Protein AF-A0A1A6A106-F1 (afdb_monomer_lite)

Foldseek 3Di:
DVVVVVVDDDALLVCVVVVNNVVSLQVLCVPPVVRDDDPVSVVVSVVSVVLSVLADPDPPPCVPQPVDVLSVVLLVVLLVLLLVLQVVLVVLVLPPPDDPVSVVLVVLLVVLLVVLLVVCVPVDQVVLQVVLVVLLVVLVVQLVVLVVVVDPDDPDPDPDDDVDPSSVRSVVSVSSSSSSCSSRSVVCSVPVSCVSHDSHCNSVSVVVSVVSNVVSSD

Secondary structure (DSSP, 8-state):
-HHHHTTSPPPHHHHHHTT-HHHHHHHHHHHHSTTS--HHHHHHHHHHHHHHHHS-SSTT--TTSSSSHHHHHHHHHHHHHHHHTTTTHHHHTTS-TT-GGGHHHHHHHHHHHHHHHHHHHHH-HHHHHHHHHHHHHHHHHHHHHHHHHH-SS---------SSHHHHHHHHHHHHHHHHHHHHHHHHHHHHHHHHS-TTTHHHHHHHHHHHHHHTT-

InterPro domains:
  IPR005828 Major facilitator, sugar transporter-like [PF00083] (2-214)
  IPR036259 MFS transporter superfamily [G3DSA:1.20.1250.20] (1-217)
  IPR036259 MFS transporter superfamily [SSF103473] (2-216)
  IPR050360 Major Facilitator Superfamily Sugar Transporters [PTHR48022] (2-214)

pLDDT: mean 72.54, std 12.1, range [35.47, 87.38]

Radius of gyration: 22.98 Å; chains: 1; bounding box: 49×38×63 Å

Sequence (218 aa):
MACTVLFLPESPRWLYAHGKPEQAKAILSKYHGNGFCTPLVAKELDQIIESLNIAPKRMFDYSNLADTRGKAYRLMLALLMGAAGQIKSSLSHFAHVGDIRSLIPTLIGLLFALLGTYCTDRLGRRPMLTFGTFLCALFLALAMACSAISLNGATTISVVIYNNAAAKGTIAFLILFYATYAWAYIPLVAVYPPEVLSMEQRSTGMGLMVLTLNLACE

Organism: NCBI:txid1296121

Structure (mmCIF, N/CA/C/O backbone):
data_AF-A0A1A6A106-F1
#
_entry.id   AF-A0A1A6A106-F1
#
loop_
_atom_site.group_PDB
_atom_site.id
_atom_site.type_symbol
_atom_site.label_atom_id
_atom_site.label_alt_id
_atom_site.label_comp_id
_atom_site.label_asym_id
_atom_site.label_entity_id
_atom_site.label_seq_id
_atom_site.pdbx_PDB_ins_code
_atom_site.Cartn_x
_atom_site.Cartn_y
_atom_site.Cartn_z
_atom_site.occupancy
_atom_site.B_iso_or_equiv
_atom_site.auth_seq_id
_atom_site.auth_comp_id
_atom_site.auth_asym_id
_atom_site.auth_atom_id
_atom_site.pdbx_PDB_model_num
ATOM 1 N N . MET A 1 1 ? -23.399 -5.392 -7.918 1.00 53.16 1 MET A N 1
ATOM 2 C CA . MET A 1 1 ? -22.811 -4.805 -6.693 1.00 53.16 1 MET A CA 1
ATOM 3 C C . MET A 1 1 ? -23.873 -4.224 -5.755 1.00 53.16 1 MET A C 1
ATOM 5 O O . MET A 1 1 ? -23.860 -4.594 -4.595 1.00 53.16 1 MET A O 1
ATOM 9 N N . ALA A 1 2 ? -24.816 -3.378 -6.202 1.00 60.16 2 ALA A N 1
ATOM 10 C CA . ALA A 1 2 ? -25.800 -2.754 -5.295 1.00 60.16 2 ALA A CA 1
ATOM 11 C C . ALA A 1 2 ? -26.815 -3.738 -4.667 1.00 60.16 2 ALA A C 1
ATOM 13 O O . ALA A 1 2 ? -27.099 -3.651 -3.479 1.00 60.16 2 ALA A O 1
ATOM 14 N N . CYS A 1 3 ? -27.315 -4.723 -5.423 1.00 68.75 3 CYS A N 1
ATOM 15 C CA . CYS A 1 3 ? -28.323 -5.660 -4.901 1.00 68.75 3 CYS A CA 1
ATOM 16 C C . CYS A 1 3 ? -27.756 -6.655 -3.877 1.00 68.75 3 CYS A C 1
ATOM 18 O O . CYS A 1 3 ? -28.478 -7.094 -2.993 1.00 68.75 3 CYS A O 1
ATOM 20 N N . THR A 1 4 ? -26.463 -6.983 -3.954 1.00 73.56 4 THR A N 1
ATOM 21 C CA . THR A 1 4 ? -25.787 -7.862 -2.985 1.00 73.56 4 THR A CA 1
ATOM 22 C C . THR A 1 4 ? -25.583 -7.192 -1.628 1.00 73.56 4 THR A C 1
ATOM 24 O O . THR A 1 4 ? -25.577 -7.887 -0.621 1.00 73.56 4 THR A O 1
ATOM 27 N N . VAL A 1 5 ? -25.485 -5.857 -1.574 1.00 75.62 5 VAL A N 1
ATOM 28 C CA . VAL A 1 5 ? -25.333 -5.106 -0.311 1.00 75.62 5 VAL A CA 1
ATOM 29 C C . VAL A 1 5 ? -26.554 -5.283 0.594 1.00 75.62 5 VAL A C 1
ATOM 31 O O . VAL A 1 5 ? -26.395 -5.391 1.801 1.00 75.62 5 VAL A O 1
ATOM 34 N N . LEU A 1 6 ? -27.753 -5.415 0.019 1.00 73.44 6 LEU A N 1
ATOM 35 C CA . LEU A 1 6 ? -28.995 -5.617 0.777 1.00 73.44 6 LEU A CA 1
ATOM 36 C C . LEU A 1 6 ? -29.058 -6.975 1.497 1.00 73.44 6 LEU A C 1
ATOM 38 O O . LEU A 1 6 ? -29.841 -7.135 2.429 1.00 73.44 6 LEU A O 1
ATOM 42 N N . PHE A 1 7 ? -28.246 -7.949 1.074 1.00 78.56 7 PHE A N 1
ATOM 43 C CA . PHE A 1 7 ? -28.184 -9.282 1.679 1.00 78.56 7 PHE A CA 1
ATOM 44 C C . PHE A 1 7 ? -27.030 -9.443 2.674 1.00 78.56 7 PHE A C 1
ATOM 46 O O . PHE A 1 7 ? -26.972 -10.460 3.369 1.00 78.56 7 PHE A O 1
ATOM 53 N N . LEU A 1 8 ? -26.106 -8.479 2.751 1.00 78.00 8 LEU A N 1
ATOM 54 C CA . LEU A 1 8 ? -25.014 -8.550 3.714 1.00 78.00 8 LEU A CA 1
ATOM 55 C C . LEU A 1 8 ? -25.504 -8.070 5.087 1.00 78.00 8 LEU A C 1
ATOM 57 O O . LEU A 1 8 ? -26.070 -6.982 5.187 1.00 78.00 8 LEU A O 1
ATOM 61 N N . PRO A 1 9 ? -25.284 -8.850 6.161 1.00 79.94 9 PRO A N 1
ATOM 62 C CA . PRO A 1 9 ? -25.530 -8.361 7.509 1.00 79.94 9 PRO A CA 1
ATOM 63 C C . PRO A 1 9 ? -24.614 -7.169 7.803 1.00 79.94 9 PRO A C 1
ATOM 65 O O . PRO A 1 9 ? -23.455 -7.139 7.381 1.00 79.94 9 PRO A O 1
ATOM 68 N N . GLU A 1 10 ? -25.123 -6.218 8.578 1.00 82.00 10 GLU A N 1
ATOM 69 C CA . GLU A 1 10 ? -24.325 -5.093 9.061 1.00 82.00 10 GLU A CA 1
ATOM 70 C C . GLU A 1 10 ? -23.115 -5.569 9.874 1.00 82.00 10 GLU A C 1
ATOM 72 O O . GLU A 1 10 ? -23.164 -6.592 10.569 1.00 82.00 10 GLU A O 1
ATOM 77 N N . SER A 1 11 ? -22.011 -4.817 9.812 1.00 82.75 11 SER A N 1
ATOM 78 C CA . SER A 1 11 ? -20.796 -5.219 10.526 1.00 82.75 11 SER A CA 1
ATOM 79 C C . SER A 1 11 ? -21.015 -5.177 12.054 1.00 82.75 11 SER A C 1
ATOM 81 O O . SER A 1 11 ? -21.530 -4.179 12.573 1.00 82.75 11 SER A O 1
ATOM 83 N N . PRO A 1 12 ? -20.572 -6.197 12.819 1.00 81.50 12 PRO A N 1
ATOM 84 C CA . PRO A 1 12 ? -20.699 -6.214 14.283 1.00 81.50 12 PRO A CA 1
ATOM 85 C C . PRO A 1 12 ? -20.076 -4.988 14.965 1.00 81.50 12 PRO A C 1
ATOM 87 O O . PRO A 1 12 ? -20.602 -4.481 15.953 1.00 81.50 12 PRO A O 1
ATOM 90 N N . ARG A 1 13 ? -18.980 -4.470 14.394 1.00 81.38 13 ARG A N 1
ATOM 91 C CA . ARG A 1 13 ? -18.313 -3.239 14.844 1.00 81.38 13 ARG A CA 1
ATOM 92 C C . ARG A 1 13 ? -19.214 -2.011 14.730 1.00 81.38 13 ARG A C 1
ATOM 94 O O . ARG A 1 13 ? -19.276 -1.219 15.665 1.00 81.38 13 ARG A O 1
ATOM 101 N N . TRP A 1 14 ? -19.919 -1.863 13.609 1.00 83.38 14 TRP A N 1
ATOM 102 C CA . TRP A 1 14 ? -20.842 -0.749 13.393 1.00 83.38 14 TRP A CA 1
ATOM 103 C C . TRP A 1 14 ? -22.038 -0.819 14.346 1.00 83.38 14 TRP A C 1
ATOM 105 O O . TRP A 1 14 ? -22.386 0.190 14.958 1.00 83.38 14 TRP A O 1
ATOM 115 N N . LEU A 1 15 ? -22.614 -2.011 14.536 1.00 83.94 15 LEU A N 1
ATOM 116 C CA . LEU A 1 15 ? -23.743 -2.221 15.448 1.00 83.94 15 LEU A CA 1
ATOM 117 C C . LEU A 1 15 ? -23.391 -1.868 16.892 1.00 83.94 15 LEU A C 1
ATOM 119 O O . LEU A 1 15 ? -24.175 -1.202 17.568 1.00 83.94 15 LEU A O 1
ATOM 123 N N . TYR A 1 16 ? -22.199 -2.256 17.350 1.00 82.75 16 TYR A N 1
ATOM 124 C CA . TYR A 1 16 ? -21.730 -1.888 18.681 1.00 82.75 16 TYR A CA 1
ATOM 125 C C . TYR A 1 16 ? -21.506 -0.372 18.806 1.00 82.75 16 TYR A C 1
ATOM 127 O O . TYR A 1 16 ? -21.943 0.233 19.783 1.00 82.75 16 TYR A O 1
ATOM 135 N N . ALA A 1 17 ? -20.912 0.268 17.790 1.00 78.25 17 ALA A N 1
ATOM 136 C CA . ALA A 1 17 ? -20.717 1.721 17.763 1.00 78.25 17 ALA A CA 1
ATOM 137 C C . ALA A 1 17 ? -22.039 2.518 17.786 1.00 78.25 17 ALA A C 1
ATOM 139 O O . ALA A 1 17 ? -22.073 3.628 18.308 1.00 78.25 17 ALA A O 1
ATOM 140 N N . HIS A 1 18 ? -23.131 1.943 17.270 1.00 83.12 18 HIS A N 1
ATOM 141 C CA . HIS A 1 18 ? -24.477 2.535 17.274 1.00 83.12 18 HIS A CA 1
ATOM 142 C C . HIS A 1 18 ? -25.330 2.102 18.479 1.00 83.12 18 HIS A C 1
ATOM 144 O O . HIS A 1 18 ? -26.549 2.268 18.466 1.00 83.12 18 HIS A O 1
ATOM 150 N N . GLY A 1 19 ? -24.713 1.531 19.520 1.00 83.56 19 GLY A N 1
ATOM 151 C CA . GLY A 1 19 ? -25.397 1.188 20.768 1.00 83.56 19 GLY A CA 1
ATOM 152 C C . GLY A 1 19 ? -26.289 -0.054 20.695 1.00 83.56 19 GLY A C 1
ATOM 153 O O . GLY A 1 19 ? -27.190 -0.194 21.517 1.00 83.56 19 GLY A O 1
ATOM 154 N N . LYS A 1 20 ? -26.055 -0.971 19.744 1.00 87.38 20 LYS A N 1
ATOM 155 C CA . LYS A 1 20 ? -26.794 -2.242 19.597 1.00 87.38 20 LYS A CA 1
ATOM 156 C C . LYS A 1 20 ? -25.910 -3.466 19.916 1.00 87.38 20 LYS A C 1
ATOM 158 O O . LYS A 1 20 ? -25.642 -4.279 19.024 1.00 87.38 20 LYS A O 1
ATOM 163 N N . PRO A 1 21 ? -25.447 -3.640 21.170 1.00 84.50 21 PRO A N 1
ATOM 164 C CA . PRO A 1 21 ? -24.500 -4.699 21.535 1.00 84.50 21 PRO A CA 1
ATOM 165 C C . PRO A 1 21 ? -25.087 -6.114 21.410 1.00 84.50 21 PRO A C 1
ATOM 167 O O . PRO A 1 21 ? -24.378 -7.044 21.030 1.00 84.50 21 PRO A O 1
ATOM 170 N N . GLU A 1 22 ? -26.387 -6.288 21.664 1.00 85.06 22 GLU A N 1
ATOM 171 C CA . GLU A 1 22 ? -27.053 -7.594 21.560 1.00 85.06 22 GLU A CA 1
ATOM 172 C C . GLU A 1 22 ? -27.108 -8.104 20.115 1.00 85.06 22 GLU A C 1
ATOM 174 O O . GLU A 1 22 ? -26.823 -9.273 19.856 1.00 85.06 22 GLU A O 1
ATOM 179 N N . GLN A 1 23 ? -27.387 -7.213 19.155 1.00 84.50 23 GLN A N 1
ATOM 180 C CA . GLN A 1 23 ? -27.389 -7.551 17.727 1.00 84.50 23 GLN A CA 1
ATOM 181 C C . GLN A 1 23 ? -25.978 -7.875 17.228 1.00 84.50 23 GLN A C 1
ATOM 183 O O . GLN A 1 23 ? -25.798 -8.826 16.467 1.00 84.50 23 GLN A O 1
ATOM 188 N N . ALA A 1 24 ? -24.968 -7.134 17.700 1.00 82.94 24 ALA A N 1
ATOM 189 C CA . ALA A 1 24 ? -23.571 -7.425 17.397 1.00 82.94 24 ALA A CA 1
ATOM 190 C C . ALA A 1 24 ? -23.174 -8.826 17.893 1.00 82.94 24 ALA A C 1
ATOM 192 O O . ALA A 1 24 ? -22.601 -9.602 17.129 1.00 82.94 24 ALA A O 1
ATOM 193 N N . LYS A 1 25 ? -23.552 -9.186 19.130 1.00 83.94 25 LYS A N 1
ATOM 194 C CA . LYS A 1 25 ? -23.290 -10.512 19.709 1.00 83.94 25 LYS A CA 1
ATOM 195 C C . LYS A 1 25 ? -24.015 -11.631 18.957 1.00 83.94 25 LYS A C 1
ATOM 197 O O . LYS A 1 25 ? -23.415 -12.676 18.730 1.00 83.94 25 LYS A O 1
ATOM 202 N N . ALA A 1 26 ? -25.263 -11.411 18.540 1.00 84.62 26 ALA A N 1
ATOM 203 C CA . ALA A 1 26 ? -26.048 -12.386 17.778 1.00 84.62 26 ALA A CA 1
ATOM 204 C C . ALA A 1 26 ? -25.461 -12.667 16.382 1.00 84.62 26 ALA A C 1
ATOM 206 O O . ALA A 1 26 ? -25.465 -13.804 15.913 1.00 84.62 26 ALA A O 1
ATOM 207 N N . ILE A 1 27 ? -24.925 -11.644 15.712 1.00 85.00 27 ILE A N 1
ATOM 208 C CA . ILE A 1 27 ? -24.240 -11.817 14.424 1.00 85.00 27 ILE A CA 1
ATOM 209 C C . ILE A 1 27 ? -22.897 -12.522 14.630 1.00 85.00 27 ILE A C 1
ATOM 211 O O . ILE A 1 27 ? -22.578 -13.453 13.892 1.00 85.00 27 ILE A O 1
ATOM 215 N N . LEU A 1 28 ? -22.133 -12.140 15.658 1.00 83.38 28 LEU A N 1
ATOM 216 C CA . LEU A 1 28 ? -20.851 -12.774 15.968 1.00 83.38 28 LEU A CA 1
ATOM 217 C C . LEU A 1 28 ? -21.029 -14.260 16.322 1.00 83.38 28 LEU A C 1
ATOM 219 O O . LEU A 1 28 ? -20.323 -15.107 15.782 1.00 83.38 28 LEU A O 1
ATOM 223 N N . SER A 1 29 ? -22.027 -14.606 17.143 1.00 81.94 29 SER A N 1
ATOM 224 C CA . SER A 1 29 ? -22.328 -16.003 17.478 1.00 81.94 29 SER A CA 1
ATOM 225 C C . SER A 1 29 ? -22.809 -16.803 16.267 1.00 81.94 29 SER A C 1
ATOM 227 O O . SER A 1 29 ? -22.444 -17.969 16.132 1.00 81.94 29 SER A O 1
ATOM 229 N N . LYS A 1 30 ? -23.564 -16.192 15.345 1.00 83.19 30 LYS A N 1
ATOM 230 C CA . LYS A 1 30 ? -24.019 -16.846 14.111 1.00 83.19 30 LYS A CA 1
ATOM 231 C C . LYS A 1 30 ? -22.867 -17.193 13.162 1.00 83.19 30 LYS A C 1
ATOM 233 O O . LYS A 1 30 ? -22.872 -18.290 12.614 1.00 83.19 30 LYS A O 1
ATOM 238 N N . TYR A 1 31 ? -21.902 -16.290 12.970 1.00 82.19 31 TYR A N 1
ATOM 239 C CA . TYR A 1 31 ? -20.816 -16.478 11.994 1.00 82.19 31 TYR A CA 1
ATOM 240 C C . TYR A 1 31 ? -19.534 -17.099 12.573 1.00 82.19 31 TYR A C 1
ATOM 242 O O . TYR A 1 31 ? -18.864 -17.833 11.858 1.00 82.19 31 TYR A O 1
ATOM 250 N N . HIS A 1 32 ? -19.201 -16.842 13.843 1.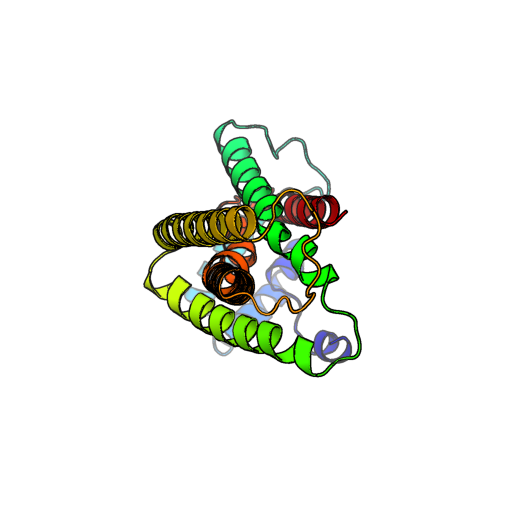00 76.94 32 HIS A N 1
ATOM 251 C CA . HIS A 1 32 ? -17.975 -17.342 14.495 1.00 76.94 32 HIS A CA 1
ATOM 252 C C . HIS A 1 32 ? -18.245 -18.397 15.583 1.00 76.94 32 HIS A C 1
ATOM 254 O O . HIS A 1 32 ? -17.341 -19.130 15.977 1.00 76.94 32 HIS A O 1
ATOM 260 N N . GLY A 1 33 ? -19.484 -18.503 16.077 1.00 71.00 33 GLY A N 1
ATOM 261 C CA . GLY A 1 33 ? -19.863 -19.412 17.167 1.00 71.00 33 GLY A CA 1
ATOM 262 C C . GLY A 1 33 ? -20.733 -20.604 16.760 1.00 71.00 33 GLY A C 1
ATOM 263 O O . GLY A 1 33 ? -21.200 -21.320 17.644 1.00 71.00 33 GLY A O 1
ATOM 264 N N . ASN A 1 34 ? -21.005 -20.811 15.462 1.00 73.69 34 ASN A N 1
ATOM 265 C CA . ASN A 1 34 ? -21.989 -21.792 14.966 1.00 73.69 34 ASN A CA 1
ATOM 266 C C . ASN A 1 34 ? -23.361 -21.697 15.675 1.00 73.69 34 ASN A C 1
ATOM 268 O O . ASN A 1 34 ? -24.040 -22.699 15.879 1.00 73.69 34 ASN A O 1
ATOM 272 N N . GLY A 1 35 ? -23.762 -20.489 16.084 1.00 67.06 35 GLY A N 1
ATOM 273 C CA . GLY A 1 35 ? -25.003 -20.226 16.817 1.00 67.06 35 GLY A CA 1
ATOM 274 C C . GLY A 1 35 ? -24.882 -20.249 18.346 1.00 67.06 35 GLY A C 1
ATOM 275 O O . GLY A 1 35 ? -25.832 -19.856 19.019 1.00 67.06 35 GLY A O 1
ATOM 276 N N . PHE A 1 36 ? -23.729 -20.620 18.912 1.00 71.56 36 PHE A N 1
ATOM 277 C CA . PHE A 1 36 ? -23.505 -20.654 20.360 1.00 71.56 36 PHE A CA 1
ATOM 278 C C . PHE A 1 36 ? -22.559 -19.547 20.835 1.00 71.56 36 PHE A C 1
ATOM 280 O O . PHE A 1 36 ? -21.643 -19.118 20.133 1.00 71.56 36 PHE A O 1
ATOM 287 N N . CYS A 1 37 ? -22.763 -19.089 22.072 1.00 69.50 37 CYS A N 1
ATOM 288 C CA . CYS A 1 37 ? -21.824 -18.197 22.750 1.00 69.50 37 CYS A CA 1
ATOM 289 C C . CYS A 1 37 ? -20.625 -19.010 23.250 1.00 69.50 37 CYS A C 1
ATOM 291 O O . CYS A 1 37 ? -20.597 -19.452 24.396 1.00 69.50 37 CYS A O 1
ATOM 293 N N . THR A 1 38 ? -19.649 -19.238 22.375 1.00 78.62 38 THR A N 1
ATOM 294 C CA . THR A 1 38 ? -18.372 -19.854 22.743 1.00 78.62 38 THR A CA 1
ATOM 295 C C . THR A 1 38 ? -17.451 -18.824 23.415 1.00 78.62 38 THR A C 1
ATOM 297 O O . THR A 1 38 ? -17.595 -17.619 23.187 1.00 78.62 38 THR A O 1
ATOM 300 N N . PRO A 1 39 ? -16.463 -19.257 24.220 1.00 79.00 39 PRO A N 1
ATOM 301 C CA . PRO A 1 39 ? -15.467 -18.349 24.800 1.00 79.00 39 PRO A CA 1
ATOM 302 C C . PRO A 1 39 ? -14.672 -17.566 23.738 1.00 79.00 39 PRO A C 1
ATOM 304 O O . PRO A 1 39 ? -14.176 -16.478 24.019 1.00 79.00 39 PRO A O 1
ATOM 307 N N . LEU A 1 40 ? -14.598 -18.078 22.503 1.00 81.19 40 LEU A N 1
ATOM 308 C CA . LEU A 1 40 ? -14.014 -17.377 21.358 1.00 81.19 40 LEU A CA 1
ATOM 309 C C . LEU A 1 40 ? -14.804 -16.108 20.998 1.00 81.19 40 LEU A C 1
ATOM 311 O O . LEU A 1 40 ? -14.217 -15.038 20.874 1.00 81.19 40 LEU A O 1
ATOM 315 N N . VAL A 1 41 ? -16.135 -16.213 20.912 1.00 80.88 41 VAL A N 1
ATOM 316 C CA . VAL A 1 41 ? -17.036 -15.093 20.588 1.00 80.88 41 VAL A CA 1
ATOM 317 C C . VAL A 1 41 ? -16.952 -13.994 21.649 1.00 80.88 41 VAL A C 1
ATOM 319 O O . VAL A 1 41 ? -16.963 -12.814 21.313 1.00 80.88 41 VAL A O 1
ATOM 322 N N . ALA A 1 42 ? -16.836 -14.362 22.929 1.00 81.81 42 ALA A N 1
ATOM 323 C CA . ALA A 1 42 ? -16.650 -13.389 24.008 1.00 81.81 42 ALA A CA 1
ATOM 324 C C . ALA A 1 42 ? -15.328 -12.621 23.852 1.00 81.81 42 ALA A C 1
ATOM 326 O O . ALA A 1 42 ? -15.317 -11.395 23.899 1.00 81.81 42 ALA A O 1
ATOM 327 N N . LYS A 1 43 ? -14.234 -13.334 23.562 1.00 85.44 43 LYS A N 1
ATOM 328 C CA . LYS A 1 43 ? -12.913 -12.730 23.361 1.00 85.44 43 LYS A CA 1
ATOM 329 C C . LYS A 1 43 ? -12.868 -11.791 22.151 1.00 85.44 43 LYS A C 1
ATOM 331 O O . LYS A 1 43 ? -12.255 -10.730 22.220 1.00 85.44 43 LYS A O 1
ATOM 336 N N . GLU A 1 44 ? -13.503 -12.165 21.043 1.00 83.94 44 GLU A N 1
ATOM 337 C CA . GLU A 1 44 ? -13.604 -11.301 19.859 1.00 83.94 44 GLU A CA 1
ATOM 338 C C . GLU A 1 44 ? -14.448 -10.050 20.131 1.00 83.94 44 GLU A C 1
ATOM 340 O O . GLU A 1 44 ? -14.105 -8.958 19.675 1.00 83.94 44 GLU A O 1
ATOM 345 N N . LEU A 1 45 ? -15.532 -10.191 20.900 1.00 84.56 45 LEU A N 1
ATOM 346 C CA . LEU A 1 45 ? -16.351 -9.059 21.320 1.00 84.56 45 LEU A CA 1
ATOM 347 C C . LEU A 1 45 ? -15.529 -8.080 22.170 1.00 84.56 45 LEU A C 1
ATOM 349 O O . LEU A 1 45 ? -15.539 -6.886 21.884 1.00 84.56 45 LEU A O 1
ATOM 353 N N . ASP A 1 46 ? -14.756 -8.578 23.135 1.00 85.94 46 ASP A N 1
ATOM 354 C CA . ASP A 1 46 ? -13.882 -7.748 23.972 1.00 85.94 46 ASP A CA 1
ATOM 355 C C . ASP A 1 46 ? -12.842 -6.990 23.131 1.00 85.94 46 ASP A C 1
ATOM 357 O O . ASP A 1 46 ? -12.658 -5.785 23.306 1.00 85.94 46 ASP A O 1
ATOM 361 N N . GLN A 1 47 ? -12.235 -7.648 22.136 1.00 84.62 47 GLN A N 1
ATOM 362 C CA . GLN A 1 47 ? -11.315 -6.996 21.193 1.00 84.62 47 GLN A CA 1
ATOM 363 C C . GLN A 1 47 ? -11.996 -5.900 20.362 1.00 84.62 47 GLN A C 1
ATOM 365 O O . GLN A 1 47 ? -11.391 -4.866 20.061 1.00 84.62 47 GLN A O 1
ATOM 370 N N . ILE A 1 48 ? -13.256 -6.105 19.965 1.00 83.25 48 ILE A N 1
ATOM 371 C CA . ILE A 1 48 ? -14.038 -5.091 19.251 1.00 83.25 48 ILE A CA 1
ATOM 372 C C . ILE A 1 48 ? -14.278 -3.879 20.155 1.00 83.25 48 ILE A C 1
ATOM 374 O O . ILE A 1 48 ? -14.055 -2.752 19.707 1.00 83.25 48 ILE A O 1
ATOM 378 N N . ILE A 1 49 ? -14.671 -4.105 21.409 1.00 83.25 49 ILE A N 1
ATOM 379 C CA . ILE A 1 49 ? -14.930 -3.055 22.401 1.00 83.25 49 ILE A CA 1
ATOM 380 C C . ILE A 1 49 ? -13.665 -2.240 22.660 1.00 83.25 49 ILE A C 1
ATOM 382 O O . ILE A 1 49 ? -13.692 -1.011 22.579 1.00 83.25 49 ILE A O 1
ATOM 386 N N . GLU A 1 50 ? -12.544 -2.917 22.897 1.00 83.94 50 GLU A N 1
ATOM 387 C CA . GLU A 1 50 ? -11.245 -2.276 23.081 1.00 83.94 50 GLU A CA 1
ATOM 388 C C . GLU A 1 50 ? -10.868 -1.434 21.852 1.00 83.94 50 GLU A C 1
ATOM 390 O O . GLU A 1 50 ? -10.512 -0.262 21.980 1.00 83.94 50 GLU A O 1
ATOM 395 N N . SER A 1 51 ? -11.053 -1.978 20.642 1.00 76.88 51 SER A N 1
ATOM 396 C CA . SER A 1 51 ? -10.755 -1.249 19.404 1.00 76.88 51 SER A CA 1
ATOM 397 C C . SER A 1 51 ? -11.636 -0.012 19.185 1.00 76.88 51 SER A C 1
ATOM 399 O O . SER A 1 51 ? -11.171 0.962 18.595 1.00 76.88 51 SER A O 1
ATOM 401 N N . LEU A 1 52 ? -12.881 -0.020 19.673 1.00 76.88 52 LEU A N 1
ATOM 402 C CA . LEU A 1 52 ? -13.809 1.111 19.580 1.00 76.88 52 LEU A CA 1
ATOM 403 C C . LEU A 1 52 ? -13.522 2.199 20.616 1.00 76.88 52 LEU A C 1
ATOM 405 O O . LEU A 1 52 ? -13.731 3.373 20.325 1.00 76.88 52 LEU A O 1
ATOM 409 N N . ASN A 1 53 ? -13.016 1.831 21.794 1.00 75.88 53 ASN A N 1
ATOM 410 C CA . ASN A 1 53 ? -12.589 2.798 22.807 1.00 75.88 53 ASN A CA 1
ATOM 411 C C . ASN A 1 53 ? -11.359 3.597 22.360 1.00 75.88 53 ASN A C 1
ATOM 413 O O . ASN A 1 53 ? -11.220 4.762 22.724 1.00 75.88 53 ASN A O 1
ATOM 417 N N . ILE A 1 54 ? -10.492 2.965 21.567 1.00 72.56 54 ILE A N 1
ATOM 418 C CA . ILE A 1 54 ? -9.291 3.579 20.995 1.00 72.56 54 ILE A CA 1
ATOM 419 C C . ILE A 1 54 ? -9.646 4.425 19.758 1.00 72.56 54 ILE A C 1
ATOM 421 O O . ILE A 1 54 ? -9.029 5.455 19.511 1.00 72.56 54 ILE A O 1
ATOM 425 N N . ALA A 1 55 ? -10.648 4.028 18.968 1.00 65.56 55 ALA A N 1
ATOM 426 C CA . ALA A 1 55 ? -11.002 4.727 17.733 1.00 65.56 55 ALA A CA 1
ATOM 427 C C . ALA A 1 55 ? -11.463 6.187 17.970 1.00 65.56 55 ALA A C 1
ATOM 429 O O . ALA A 1 55 ? -12.207 6.465 18.916 1.00 65.56 55 ALA A O 1
ATOM 430 N N . PRO A 1 56 ? -11.085 7.141 17.092 1.00 61.31 56 PRO A N 1
ATOM 431 C CA . PRO A 1 56 ? -11.509 8.529 17.219 1.00 61.31 56 PRO A CA 1
ATOM 432 C C . PRO A 1 56 ? -13.030 8.639 17.080 1.00 61.31 56 PRO A C 1
ATOM 434 O O . PRO A 1 56 ? -13.620 8.214 16.088 1.00 61.31 56 PRO A O 1
ATOM 437 N N . LYS A 1 57 ? -13.674 9.271 18.067 1.00 63.44 57 LYS A N 1
ATOM 438 C CA . LYS A 1 57 ? -15.134 9.484 18.087 1.00 63.44 57 LYS A CA 1
ATOM 439 C C . LYS A 1 57 ? -15.617 10.518 17.057 1.00 63.44 57 LYS A C 1
ATOM 441 O O . LYS A 1 57 ? -16.819 10.660 16.857 1.00 63.44 57 LYS A O 1
ATOM 446 N N . ARG A 1 58 ? -14.704 11.260 16.418 1.00 61.84 58 ARG A N 1
ATOM 447 C CA . ARG A 1 58 ? -15.005 12.285 15.407 1.00 61.84 58 ARG A CA 1
ATOM 448 C C . ARG A 1 58 ? -14.453 11.888 14.041 1.00 61.84 58 ARG A C 1
ATOM 450 O O . ARG A 1 58 ? -13.275 11.582 13.902 1.00 61.84 58 ARG A O 1
ATOM 457 N N . MET A 1 59 ? -15.311 11.985 13.026 1.00 55.34 59 MET A N 1
ATOM 458 C CA . MET A 1 59 ? -15.039 11.575 11.640 1.00 55.34 59 MET A CA 1
ATOM 459 C C . MET A 1 59 ? -13.973 12.432 10.921 1.00 55.34 59 MET A C 1
ATOM 461 O O . MET A 1 59 ? -13.470 12.024 9.883 1.00 55.34 59 MET A O 1
ATOM 465 N N . PHE A 1 60 ? -13.602 13.589 11.485 1.00 58.34 60 PHE A N 1
ATOM 466 C CA . PHE A 1 60 ? -12.660 14.554 10.896 1.00 58.34 60 PHE A CA 1
ATOM 467 C C . PHE A 1 60 ? -11.591 15.036 11.878 1.00 58.34 60 PHE A C 1
ATOM 469 O O . PHE A 1 60 ? -11.076 16.146 11.752 1.00 58.34 60 PHE A O 1
ATOM 476 N N . ASP A 1 61 ? -11.272 14.239 12.897 1.00 64.38 61 ASP A N 1
ATOM 477 C CA . ASP A 1 61 ? -10.239 14.645 13.841 1.00 64.38 61 ASP A CA 1
ATOM 478 C C . ASP A 1 61 ? -8.842 14.373 13.266 1.00 64.38 61 ASP A C 1
ATOM 480 O O . ASP A 1 61 ? -8.255 13.307 13.455 1.00 64.38 61 ASP A O 1
ATOM 484 N N . TYR A 1 62 ? -8.331 15.338 12.495 1.00 65.38 62 TYR A N 1
ATOM 485 C CA . TYR A 1 62 ? -6.997 15.266 11.894 1.00 65.38 62 TYR A CA 1
ATOM 486 C C . TYR A 1 62 ? -5.869 15.595 12.878 1.00 65.38 62 TYR A C 1
ATOM 488 O O . TYR A 1 62 ? -4.703 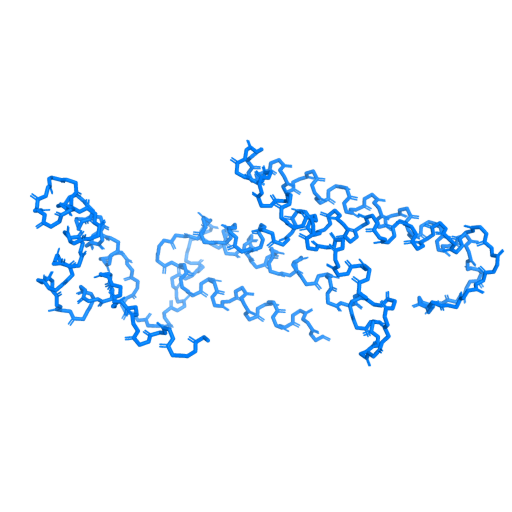15.332 12.582 1.00 65.38 62 TYR A O 1
ATOM 496 N N . SER A 1 63 ? -6.209 16.127 14.056 1.00 62.72 63 SER A N 1
ATOM 497 C CA . SER A 1 63 ? -5.248 16.543 15.084 1.00 62.72 63 SER A CA 1
ATOM 498 C C . SER A 1 63 ? -4.347 15.386 15.537 1.00 62.72 63 SER A C 1
ATOM 500 O O . SER A 1 63 ? -3.140 15.551 15.696 1.00 62.72 63 SER A O 1
ATOM 502 N N . ASN A 1 64 ? -4.905 14.176 15.597 1.00 63.62 64 ASN A N 1
ATOM 503 C CA . ASN A 1 64 ? -4.205 12.983 16.059 1.00 63.62 64 ASN A CA 1
ATOM 504 C C . ASN A 1 64 ? -3.410 12.260 14.959 1.00 63.62 64 ASN A C 1
ATOM 506 O O . ASN A 1 64 ? -2.807 11.223 15.244 1.00 63.62 64 ASN A O 1
ATOM 510 N N . LEU A 1 65 ? -3.396 12.743 13.703 1.00 65.56 65 LEU A N 1
ATOM 511 C CA . LEU A 1 65 ? -2.731 12.042 12.591 1.00 65.56 65 LEU A CA 1
ATOM 512 C C . LEU A 1 65 ? -1.202 12.163 12.601 1.00 65.56 65 LEU A C 1
ATOM 514 O O . LEU A 1 65 ? -0.505 11.206 12.255 1.00 65.56 65 LEU A O 1
ATOM 518 N N . ALA A 1 66 ? -0.678 13.311 13.018 1.00 66.69 66 ALA A N 1
ATOM 519 C CA . ALA A 1 66 ? 0.758 13.597 13.004 1.00 66.69 66 ALA A CA 1
ATOM 520 C C . ALA A 1 66 ? 1.342 13.872 14.400 1.00 66.69 66 ALA A C 1
ATOM 522 O O . ALA A 1 66 ? 2.502 14.256 14.509 1.00 66.69 66 ALA A O 1
ATOM 523 N N . ASP A 1 67 ? 0.560 13.632 15.453 1.00 70.81 67 ASP A N 1
ATOM 524 C CA . ASP A 1 67 ? 0.867 14.046 16.827 1.00 70.81 67 ASP A CA 1
ATOM 525 C C . ASP A 1 67 ? 2.184 13.456 17.372 1.00 70.81 67 ASP A C 1
ATOM 527 O O . ASP A 1 67 ? 2.961 14.105 18.065 1.00 70.81 67 ASP A O 1
ATOM 531 N N . THR A 1 68 ? 2.520 12.224 16.980 1.00 79.69 68 THR A N 1
ATOM 532 C CA . THR A 1 68 ? 3.801 11.594 17.331 1.00 79.69 68 THR A CA 1
ATOM 533 C C . THR A 1 68 ? 4.661 11.372 16.095 1.00 79.69 68 THR A C 1
ATOM 535 O O . THR A 1 68 ? 4.178 10.890 15.070 1.00 79.69 68 THR A O 1
ATOM 538 N N . ARG A 1 69 ? 5.980 11.570 16.223 1.00 76.62 69 ARG A N 1
ATOM 539 C CA . ARG A 1 69 ? 6.972 11.296 15.163 1.00 76.62 69 ARG A CA 1
ATOM 540 C C . ARG A 1 69 ? 6.839 9.887 14.558 1.00 76.62 69 ARG A C 1
ATOM 542 O O . ARG A 1 69 ? 6.971 9.716 13.351 1.00 76.62 69 ARG A O 1
ATOM 549 N N . GLY A 1 70 ? 6.510 8.886 15.379 1.00 79.50 70 GLY A N 1
ATOM 550 C CA . GLY A 1 70 ? 6.260 7.512 14.924 1.00 79.50 70 GLY A CA 1
ATOM 551 C C . GLY A 1 70 ? 4.962 7.337 14.124 1.00 79.50 70 GLY A C 1
ATOM 552 O O . GLY A 1 70 ? 4.939 6.564 13.169 1.00 79.50 70 GLY A O 1
ATOM 553 N N . LYS A 1 71 ? 3.899 8.071 14.476 1.00 76.50 71 LYS A N 1
ATOM 554 C CA . LYS A 1 71 ? 2.619 8.093 13.748 1.00 76.50 71 LYS A CA 1
ATOM 555 C C . LYS A 1 71 ? 2.775 8.819 12.402 1.00 76.50 71 LYS A C 1
ATOM 557 O O . LYS A 1 71 ? 2.398 8.278 11.366 1.00 76.50 71 LYS A O 1
ATOM 562 N N . ALA A 1 72 ? 3.458 9.965 12.400 1.00 78.31 72 ALA A N 1
ATOM 563 C CA . ALA A 1 72 ? 3.783 10.718 11.189 1.00 78.31 72 ALA A CA 1
ATOM 564 C C . ALA A 1 72 ? 4.649 9.912 10.201 1.00 78.31 72 ALA A C 1
ATOM 566 O O . ALA A 1 72 ? 4.376 9.919 9.006 1.00 78.31 72 ALA A O 1
ATOM 567 N N . TYR A 1 73 ? 5.645 9.155 10.682 1.00 82.69 73 TYR A N 1
ATOM 568 C CA . TYR A 1 73 ? 6.468 8.292 9.824 1.00 82.69 73 TYR A CA 1
ATOM 569 C C . TYR A 1 73 ? 5.654 7.178 9.146 1.00 82.69 73 TYR A C 1
ATOM 571 O O . TYR A 1 73 ? 5.824 6.902 7.960 1.00 82.69 73 TYR A O 1
ATOM 579 N N . ARG A 1 74 ? 4.724 6.560 9.883 1.00 81.44 74 ARG A N 1
ATOM 580 C CA . ARG A 1 74 ? 3.806 5.538 9.354 1.00 81.44 74 ARG A CA 1
ATOM 581 C C . ARG A 1 74 ? 2.847 6.115 8.314 1.00 81.44 74 ARG A C 1
ATOM 583 O O . ARG A 1 74 ? 2.637 5.495 7.275 1.00 81.44 74 ARG A O 1
ATOM 590 N N . LEU A 1 75 ? 2.317 7.311 8.573 1.00 81.06 75 LEU A N 1
ATOM 591 C CA . LEU A 1 75 ? 1.482 8.041 7.624 1.00 81.06 75 LEU A CA 1
ATOM 592 C C . LEU A 1 75 ? 2.272 8.406 6.359 1.00 81.06 75 LEU A C 1
ATOM 594 O O . LEU A 1 75 ? 1.802 8.148 5.258 1.00 81.06 75 LEU A O 1
ATOM 598 N N . MET A 1 76 ? 3.497 8.917 6.505 1.00 81.69 76 MET A N 1
ATOM 599 C CA . MET A 1 76 ? 4.388 9.227 5.383 1.00 81.69 76 MET A CA 1
ATOM 600 C C . MET A 1 76 ? 4.661 7.989 4.521 1.00 81.69 76 MET A C 1
ATOM 602 O O . MET A 1 76 ? 4.578 8.068 3.302 1.00 81.69 76 MET A O 1
ATOM 606 N N . LEU A 1 77 ? 4.932 6.832 5.134 1.00 80.94 77 LEU A N 1
ATOM 607 C CA . LEU A 1 77 ? 5.103 5.568 4.411 1.00 80.94 77 LEU A CA 1
ATOM 608 C C . LEU A 1 77 ? 3.848 5.175 3.619 1.00 80.94 77 LEU A C 1
ATOM 610 O O . LEU A 1 77 ? 3.967 4.745 2.475 1.00 80.94 77 LEU A O 1
ATOM 614 N N . ALA A 1 78 ? 2.654 5.333 4.195 1.00 80.12 78 ALA A N 1
ATOM 615 C CA . ALA A 1 78 ? 1.399 5.050 3.498 1.00 80.12 78 ALA A CA 1
ATOM 616 C C . ALA A 1 78 ? 1.158 6.013 2.319 1.00 80.12 78 ALA A C 1
ATOM 618 O O . ALA A 1 78 ? 0.741 5.578 1.247 1.00 80.12 78 ALA A O 1
ATOM 619 N N . LEU A 1 79 ? 1.479 7.300 2.488 1.00 81.31 79 LEU A N 1
ATOM 620 C CA . LEU A 1 79 ? 1.378 8.315 1.434 1.00 81.31 79 LEU A CA 1
ATOM 621 C C . LEU A 1 79 ? 2.378 8.065 0.299 1.00 81.31 79 LEU A C 1
ATOM 623 O O . LEU A 1 79 ? 1.998 8.114 -0.867 1.00 81.31 79 LEU A O 1
ATOM 627 N N . LEU A 1 80 ? 3.630 7.726 0.627 1.00 80.69 80 LEU A N 1
ATOM 628 C CA . LEU A 1 80 ? 4.653 7.352 -0.354 1.00 80.69 80 LEU A CA 1
ATOM 629 C C . LEU A 1 80 ? 4.245 6.110 -1.152 1.00 80.69 80 LEU A C 1
ATOM 631 O O . LEU A 1 80 ? 4.467 6.059 -2.359 1.00 80.69 80 LEU A O 1
ATOM 635 N N . MET A 1 81 ? 3.611 5.130 -0.502 1.00 78.31 81 MET A N 1
ATOM 636 C CA . MET A 1 81 ? 3.051 3.961 -1.185 1.00 78.31 81 MET A CA 1
ATOM 637 C C . MET A 1 81 ? 1.887 4.329 -2.108 1.00 78.31 81 MET A C 1
ATOM 639 O O . MET A 1 81 ? 1.800 3.777 -3.201 1.00 78.31 81 MET A O 1
ATOM 643 N N . GLY A 1 82 ? 1.033 5.278 -1.711 1.00 75.06 82 GLY A N 1
ATOM 644 C CA . GLY A 1 82 ? 0.001 5.844 -2.583 1.00 75.06 82 GLY A CA 1
ATOM 645 C C . GLY A 1 82 ? 0.607 6.515 -3.818 1.00 75.06 82 GLY A C 1
ATOM 646 O O . GLY A 1 82 ? 0.284 6.146 -4.940 1.00 75.06 82 GLY A O 1
ATOM 647 N N . ALA A 1 83 ? 1.565 7.423 -3.631 1.00 75.06 83 ALA A N 1
ATOM 648 C CA . ALA A 1 83 ? 2.234 8.113 -4.735 1.00 75.06 83 ALA A CA 1
ATOM 649 C C . ALA A 1 83 ? 2.965 7.142 -5.687 1.00 75.06 83 ALA A C 1
ATOM 651 O O . ALA A 1 83 ? 2.800 7.211 -6.904 1.00 75.06 83 ALA A O 1
ATOM 652 N N . ALA A 1 84 ? 3.719 6.174 -5.153 1.00 70.81 84 ALA A N 1
ATOM 653 C CA . ALA A 1 84 ? 4.398 5.158 -5.963 1.00 70.81 84 ALA A CA 1
ATOM 654 C C . ALA A 1 84 ? 3.415 4.188 -6.658 1.00 70.81 84 ALA A C 1
ATOM 656 O O . ALA A 1 84 ? 3.711 3.641 -7.726 1.00 70.81 84 ALA A O 1
ATOM 657 N N . GLY A 1 85 ? 2.223 4.009 -6.082 1.00 67.88 85 GLY A N 1
ATOM 658 C CA . GLY A 1 85 ? 1.101 3.254 -6.640 1.00 67.88 85 GLY A CA 1
ATOM 659 C C . GLY A 1 85 ? 0.490 3.855 -7.914 1.00 67.88 85 GLY A C 1
ATOM 660 O O . GLY A 1 85 ? -0.221 3.147 -8.624 1.00 67.88 85 GLY A O 1
ATOM 661 N N . GLN A 1 86 ? 0.798 5.116 -8.241 1.00 65.50 86 GLN A N 1
ATOM 662 C CA . GLN A 1 86 ? 0.260 5.801 -9.426 1.00 65.50 86 GLN A CA 1
ATOM 663 C C . GLN A 1 86 ? 1.254 5.980 -10.565 1.00 65.50 86 GLN A C 1
ATOM 665 O O . GLN A 1 86 ? 0.869 6.429 -11.636 1.00 65.50 86 GLN A O 1
ATOM 670 N N . ILE A 1 87 ? 2.494 5.501 -10.431 1.00 62.22 87 ILE A N 1
ATOM 671 C CA . ILE A 1 87 ? 3.449 5.484 -11.556 1.00 62.22 87 ILE A CA 1
ATOM 672 C C . ILE A 1 87 ? 2.864 4.720 -12.772 1.00 62.22 87 ILE A C 1
ATOM 674 O O . ILE A 1 87 ? 3.258 4.951 -13.912 1.00 62.22 87 ILE A O 1
ATOM 678 N N . LYS A 1 88 ? 1.865 3.847 -12.556 1.00 55.12 88 LYS A N 1
ATOM 679 C CA . LYS A 1 88 ? 1.143 3.113 -13.606 1.00 55.12 88 LYS A CA 1
ATOM 680 C C . LYS A 1 88 ? 0.168 3.956 -14.445 1.00 55.12 88 LYS A C 1
ATOM 682 O O . LYS A 1 88 ? -0.134 3.549 -15.572 1.00 55.12 88 LYS A O 1
ATOM 687 N N . SER A 1 89 ? -0.385 5.051 -13.916 1.00 49.84 89 SER A N 1
ATOM 688 C CA . SER A 1 89 ? -1.477 5.788 -14.582 1.00 49.84 89 SER A CA 1
ATOM 689 C C . SER A 1 89 ? -0.997 6.469 -15.866 1.00 49.84 89 SER A C 1
ATOM 691 O O . SER A 1 89 ? -1.658 6.377 -16.899 1.00 49.84 89 SER A O 1
ATOM 693 N N . SER A 1 90 ? 0.222 7.010 -15.869 1.00 51.53 90 SER A N 1
ATOM 694 C CA . SER A 1 90 ? 0.801 7.656 -17.052 1.00 51.53 90 SER A CA 1
ATOM 695 C C . SER A 1 90 ? 1.033 6.689 -18.220 1.00 51.53 90 SER A C 1
ATOM 697 O O . SER A 1 90 ? 0.864 7.073 -19.373 1.00 51.53 90 SER A O 1
ATOM 699 N N . LEU A 1 91 ? 1.353 5.415 -17.955 1.00 47.38 91 LEU A N 1
ATOM 700 C CA . LEU A 1 91 ? 1.592 4.421 -19.010 1.00 47.38 91 LEU A CA 1
ATOM 701 C C . LEU A 1 91 ? 0.288 3.855 -19.604 1.00 47.38 91 LEU A C 1
ATOM 703 O O . LEU A 1 91 ? 0.270 3.393 -20.743 1.00 47.38 91 LEU A O 1
ATOM 707 N N . SER A 1 92 ? -0.810 3.885 -18.843 1.00 49.66 92 SER A N 1
ATOM 708 C CA . SER A 1 92 ? -2.102 3.317 -19.258 1.00 49.66 92 SER A CA 1
ATOM 709 C C . SER A 1 92 ? -2.955 4.273 -20.099 1.00 49.66 92 SER A C 1
ATOM 711 O O . SER A 1 92 ? -3.776 3.800 -20.882 1.00 49.66 92 SER A O 1
ATOM 713 N N . HIS A 1 93 ? -2.689 5.583 -20.056 1.00 49.75 93 HIS A N 1
ATOM 714 C CA . HIS A 1 93 ? -3.318 6.568 -20.949 1.00 49.75 93 HIS A CA 1
ATOM 715 C C . HIS A 1 93 ? -2.921 6.424 -22.432 1.00 49.75 93 HIS A C 1
ATOM 717 O O . HIS A 1 93 ? -3.559 7.020 -23.295 1.00 49.75 93 HIS A O 1
ATOM 723 N N . PHE A 1 94 ? -1.918 5.603 -22.767 1.00 46.47 94 PHE A N 1
ATOM 724 C CA . PHE A 1 94 ? -1.528 5.350 -24.162 1.00 46.47 94 PHE A CA 1
ATOM 725 C C . PHE A 1 94 ? -2.309 4.205 -24.831 1.00 46.47 94 PHE A C 1
ATOM 727 O O . PHE A 1 94 ? -2.223 4.026 -26.049 1.00 46.47 94 PHE A O 1
ATOM 734 N N . ALA A 1 95 ? -3.094 3.438 -24.068 1.00 48.25 95 ALA A N 1
ATOM 735 C CA . ALA A 1 95 ? -3.954 2.390 -24.603 1.00 48.25 95 ALA A CA 1
ATOM 736 C C . ALA A 1 95 ? -5.310 2.990 -25.000 1.00 48.25 95 ALA A C 1
ATOM 738 O O . ALA A 1 95 ? -6.251 3.027 -24.212 1.00 48.25 95 ALA A O 1
ATOM 739 N N . HIS A 1 96 ? -5.388 3.482 -26.237 1.00 45.44 96 HIS A N 1
ATOM 740 C CA . HIS A 1 96 ? -6.627 3.955 -26.843 1.00 45.44 96 HIS A CA 1
ATOM 741 C C . HIS A 1 96 ? -7.732 2.898 -26.700 1.00 45.44 96 HIS A C 1
ATOM 743 O O . HIS A 1 96 ? -7.569 1.730 -27.066 1.00 45.44 96 HIS A O 1
ATOM 749 N N . VAL A 1 97 ? -8.858 3.336 -26.143 1.00 44.97 97 VAL A N 1
ATOM 750 C CA . VAL A 1 97 ? -10.081 2.560 -25.949 1.00 44.97 97 VAL A CA 1
ATOM 751 C C . VAL A 1 97 ? -10.609 2.141 -27.325 1.00 44.97 97 VAL A C 1
ATOM 753 O O . VAL A 1 97 ? -11.120 2.976 -28.064 1.00 44.97 97 VAL A O 1
ATOM 756 N N . GLY A 1 98 ? -10.458 0.863 -27.686 1.00 50.06 98 GLY A N 1
ATOM 757 C CA . GLY A 1 98 ? -11.056 0.303 -28.908 1.00 50.06 98 GLY A CA 1
ATOM 758 C C . GLY A 1 98 ? -10.284 -0.826 -29.595 1.00 50.06 98 GLY A C 1
ATOM 759 O O . GLY A 1 98 ? -10.886 -1.558 -30.374 1.00 50.06 98 GLY A O 1
ATOM 760 N N . ASP A 1 99 ? -8.993 -1.018 -29.299 1.00 56.38 99 ASP A N 1
ATOM 761 C CA . ASP A 1 99 ? -8.151 -1.971 -30.038 1.00 56.38 99 ASP A CA 1
ATOM 762 C C . ASP A 1 99 ? -7.830 -3.257 -29.256 1.00 56.38 99 ASP A C 1
ATOM 764 O O . ASP A 1 99 ? -7.371 -3.215 -28.113 1.00 56.38 99 ASP A O 1
ATOM 768 N N . ILE A 1 100 ? -7.969 -4.421 -29.908 1.00 58.47 100 ILE A N 1
ATOM 769 C CA . ILE A 1 100 ? -7.717 -5.776 -29.352 1.00 58.47 100 ILE A CA 1
ATOM 770 C C . ILE A 1 100 ? -6.280 -5.905 -28.803 1.00 58.47 100 ILE A C 1
ATOM 772 O O . ILE A 1 100 ? -6.002 -6.669 -27.879 1.00 58.47 100 ILE A O 1
ATOM 776 N N . ARG A 1 101 ? -5.350 -5.106 -29.343 1.00 55.16 101 ARG A N 1
ATOM 777 C CA . ARG A 1 101 ? -3.935 -5.059 -28.938 1.00 55.16 101 ARG A 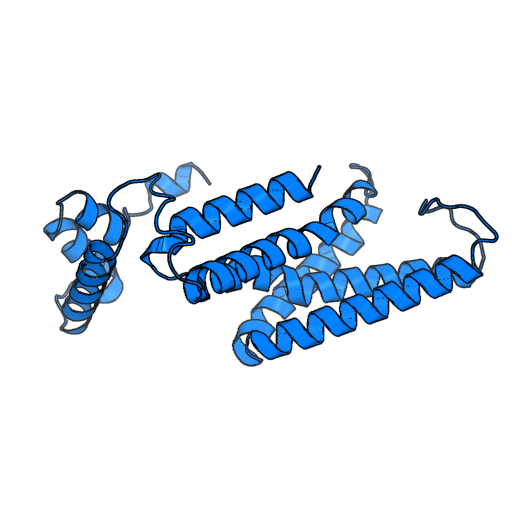CA 1
ATOM 778 C C . ARG A 1 101 ? -3.723 -4.503 -27.521 1.00 55.16 101 ARG A C 1
ATOM 780 O O . ARG A 1 101 ? -2.694 -4.792 -26.917 1.00 55.16 101 ARG A O 1
ATOM 787 N N . SER A 1 102 ? -4.692 -3.769 -26.971 1.00 60.22 102 SER A N 1
ATOM 788 C CA . SER A 1 102 ? -4.652 -3.231 -25.600 1.00 60.22 102 SER A CA 1
ATOM 789 C C . SER A 1 102 ? -4.948 -4.273 -24.509 1.00 60.22 102 SER A C 1
ATOM 791 O O . SER A 1 102 ? -4.584 -4.065 -23.349 1.00 60.22 102 SER A O 1
ATOM 793 N N . LEU A 1 103 ? -5.548 -5.415 -24.873 1.00 64.94 103 LEU A N 1
ATOM 794 C CA . LEU A 1 103 ? -5.932 -6.477 -23.932 1.00 64.94 103 LEU A CA 1
ATOM 795 C C . LEU A 1 103 ? -4.738 -7.313 -23.451 1.00 64.94 103 LEU A C 1
ATOM 797 O O . LEU A 1 103 ? -4.742 -7.850 -22.346 1.00 64.94 103 LEU A O 1
ATOM 801 N N . ILE A 1 104 ? -3.693 -7.422 -24.272 1.00 68.88 104 ILE A N 1
ATOM 802 C CA . ILE A 1 104 ? -2.515 -8.246 -23.980 1.00 68.88 104 ILE A CA 1
ATOM 803 C C . ILE A 1 104 ? -1.801 -7.781 -22.694 1.00 68.88 104 ILE A C 1
ATOM 805 O O . ILE A 1 104 ? -1.644 -8.596 -21.782 1.00 68.88 104 ILE A O 1
ATOM 809 N N . PRO A 1 105 ? -1.406 -6.499 -22.542 1.00 66.62 105 PRO A N 1
ATOM 810 C CA . PRO A 1 105 ? -0.763 -6.040 -21.312 1.00 66.62 105 PRO A CA 1
ATOM 811 C C . PRO A 1 105 ? -1.696 -6.099 -20.096 1.00 66.62 105 PRO A C 1
ATOM 813 O O . PRO A 1 105 ? -1.235 -6.380 -18.994 1.00 66.62 105 PRO A O 1
ATOM 816 N N . THR A 1 106 ? -3.007 -5.904 -20.261 1.00 70.56 106 THR A N 1
ATOM 817 C CA . THR A 1 106 ? -3.971 -6.001 -19.151 1.00 70.56 106 THR A CA 1
ATOM 818 C C . THR A 1 106 ? -4.120 -7.433 -18.635 1.00 70.56 106 THR A C 1
ATOM 820 O O . THR A 1 106 ? -4.104 -7.633 -17.421 1.00 70.56 106 THR A O 1
ATOM 823 N N . LEU A 1 107 ? -4.180 -8.432 -19.521 1.00 73.12 107 LEU A N 1
ATOM 824 C CA . LEU A 1 107 ? -4.225 -9.849 -19.141 1.00 73.12 107 LEU A CA 1
ATOM 825 C C . LEU A 1 107 ? -2.928 -10.309 -18.464 1.00 73.12 107 LEU A C 1
ATOM 827 O O . LEU A 1 107 ? -2.977 -11.005 -17.451 1.00 73.12 107 LEU A O 1
ATOM 831 N N . ILE A 1 108 ? -1.771 -9.870 -18.971 1.00 74.94 108 ILE A N 1
ATOM 832 C CA . ILE A 1 108 ? -0.476 -10.121 -18.324 1.00 74.94 108 ILE A CA 1
ATOM 833 C C . ILE A 1 108 ? -0.472 -9.492 -16.926 1.00 74.94 108 ILE A C 1
ATOM 835 O O . ILE A 1 108 ? -0.144 -10.160 -15.950 1.00 74.94 108 ILE A O 1
ATOM 839 N N . GLY A 1 109 ? -0.922 -8.241 -16.797 1.00 74.88 109 GLY A N 1
ATOM 840 C CA . GLY A 1 109 ? -1.049 -7.577 -15.499 1.00 74.88 109 GLY A CA 1
ATOM 841 C C . GLY A 1 109 ? -1.937 -8.336 -14.518 1.00 74.88 109 GLY A C 1
ATOM 842 O O . GLY A 1 109 ? -1.581 -8.449 -13.351 1.00 74.88 109 GLY A O 1
ATOM 843 N N . LEU A 1 110 ? -3.056 -8.896 -14.984 1.00 77.19 110 LEU A N 1
ATOM 844 C CA . LEU A 1 110 ? -3.956 -9.693 -14.152 1.00 77.19 110 LEU A CA 1
ATOM 845 C C . LEU A 1 110 ? -3.280 -10.974 -13.644 1.00 77.19 110 LEU A C 1
ATOM 847 O O . LEU A 1 110 ? -3.345 -11.266 -12.452 1.00 77.19 110 LEU A O 1
ATOM 851 N N . LEU A 1 111 ? -2.600 -11.718 -14.521 1.00 82.69 111 LEU A N 1
ATOM 852 C CA . LEU A 1 111 ? -1.891 -12.945 -14.144 1.00 82.69 111 LEU A CA 1
ATOM 853 C C . LEU A 1 111 ? -0.780 -12.664 -13.126 1.00 82.69 111 LEU A C 1
ATOM 855 O O . LEU A 1 111 ? -0.685 -13.344 -12.105 1.00 82.69 111 LEU A O 1
ATOM 859 N N . PHE A 1 112 ? 0.028 -11.632 -13.371 1.00 80.12 112 PHE A N 1
ATOM 860 C CA . PHE A 1 112 ? 1.101 -11.240 -12.459 1.00 80.12 112 PHE A CA 1
ATOM 861 C C . PHE A 1 112 ? 0.574 -10.658 -11.145 1.00 80.12 112 PHE A C 1
ATOM 863 O O . PHE A 1 112 ? 1.186 -10.896 -10.107 1.00 80.12 112 PHE A O 1
ATOM 870 N N . ALA A 1 113 ? -0.570 -9.970 -11.151 1.00 80.75 113 ALA A N 1
ATOM 871 C CA . ALA A 1 113 ? -1.225 -9.514 -9.927 1.00 80.75 113 ALA A CA 1
ATOM 872 C C . ALA A 1 113 ? -1.710 -10.694 -9.072 1.00 80.75 113 ALA A C 1
ATOM 874 O O . ALA A 1 113 ? -1.458 -10.709 -7.872 1.00 80.75 113 ALA A O 1
ATOM 875 N N . LEU A 1 114 ? -2.333 -11.712 -9.681 1.00 83.75 114 LEU A N 1
ATOM 876 C CA . LEU A 1 114 ? -2.769 -12.925 -8.973 1.00 83.75 114 LEU A CA 1
ATOM 877 C C . LEU A 1 114 ? -1.582 -13.693 -8.380 1.00 83.75 114 LEU A C 1
ATOM 879 O O . LEU A 1 114 ? -1.617 -14.101 -7.217 1.00 83.75 114 LEU A O 1
ATOM 883 N N . LEU A 1 115 ? -0.504 -13.839 -9.157 1.00 83.69 115 LEU A N 1
ATOM 884 C CA . LEU A 1 115 ? 0.753 -14.405 -8.670 1.00 83.69 115 LEU A CA 1
ATOM 885 C C . LEU A 1 115 ? 1.353 -13.550 -7.546 1.00 83.69 115 LEU A C 1
ATOM 887 O O . LEU A 1 115 ? 1.868 -14.092 -6.574 1.00 83.69 115 LEU A O 1
ATOM 891 N N . GLY A 1 116 ? 1.252 -12.225 -7.651 1.00 81.00 116 GLY A N 1
ATOM 892 C CA . GLY A 1 116 ? 1.694 -11.264 -6.643 1.00 81.00 116 GLY A CA 1
ATOM 893 C C . GLY A 1 116 ? 0.964 -11.442 -5.326 1.00 81.00 116 GLY A C 1
ATOM 894 O O . GLY A 1 116 ? 1.606 -11.585 -4.288 1.00 81.00 116 GLY A O 1
ATOM 895 N N . THR A 1 117 ? -0.365 -11.523 -5.353 1.00 82.56 117 THR A N 1
ATOM 896 C CA . THR A 1 117 ? -1.175 -11.774 -4.157 1.00 82.56 117 THR A CA 1
ATOM 897 C C . THR A 1 117 ? -0.780 -13.091 -3.490 1.00 82.56 117 THR A C 1
ATOM 899 O O . THR A 1 117 ? -0.490 -13.095 -2.298 1.00 82.56 117 THR A O 1
ATOM 902 N N . TYR A 1 118 ? -0.648 -14.179 -4.257 1.00 82.62 118 TYR A N 1
ATOM 903 C CA . TYR A 1 118 ? -0.221 -15.474 -3.714 1.00 82.62 118 TYR A CA 1
ATOM 904 C C . TYR A 1 118 ? 1.202 -15.437 -3.124 1.00 82.62 118 TYR A C 1
ATOM 906 O O . TYR A 1 118 ? 1.470 -16.000 -2.061 1.00 82.62 118 TYR A O 1
ATOM 914 N N . CYS A 1 119 ? 2.131 -14.753 -3.795 1.00 79.50 119 CYS A N 1
ATOM 915 C CA . CYS A 1 119 ? 3.505 -14.590 -3.327 1.00 79.50 119 CYS A CA 1
ATOM 916 C C . CYS A 1 119 ? 3.606 -13.708 -2.075 1.00 79.50 119 CYS A C 1
ATOM 918 O O . CYS A 1 119 ? 4.450 -13.982 -1.218 1.00 79.50 119 CYS A O 1
ATOM 920 N N . THR A 1 120 ? 2.751 -12.690 -1.946 1.00 78.50 120 THR A N 1
ATOM 921 C CA . THR A 1 120 ? 2.771 -11.736 -0.823 1.00 78.50 120 THR A CA 1
ATOM 922 C C . THR A 1 120 ? 2.535 -12.443 0.510 1.00 78.50 120 THR A C 1
ATOM 924 O O . THR A 1 120 ? 3.210 -12.131 1.494 1.00 78.50 120 THR A O 1
ATOM 927 N N . ASP A 1 121 ? 1.649 -13.440 0.528 1.00 79.06 121 ASP A N 1
ATOM 928 C CA . ASP A 1 121 ? 1.327 -14.203 1.738 1.00 79.06 121 ASP A CA 1
ATOM 929 C C . ASP A 1 121 ? 2.479 -15.116 2.194 1.00 79.06 121 ASP A C 1
ATOM 931 O O . ASP A 1 121 ? 2.608 -15.395 3.385 1.00 79.06 121 ASP A O 1
ATOM 935 N N . ARG A 1 122 ? 3.355 -15.558 1.276 1.00 77.75 122 ARG A N 1
ATOM 936 C CA . ARG A 1 122 ? 4.483 -16.460 1.587 1.00 77.75 122 ARG A CA 1
ATOM 937 C C . ARG A 1 122 ? 5.815 -15.758 1.833 1.00 77.75 122 ARG A C 1
ATOM 939 O O . ARG A 1 122 ? 6.557 -16.171 2.718 1.00 77.75 122 ARG A O 1
ATOM 946 N N . LEU A 1 123 ? 6.160 -14.757 1.025 1.00 72.94 123 LEU A N 1
ATOM 947 C CA . LEU A 1 123 ? 7.493 -14.132 1.028 1.00 72.94 123 LEU A CA 1
ATOM 948 C C . LEU A 1 123 ? 7.633 -13.022 2.077 1.00 72.94 123 LEU A C 1
ATOM 950 O O . LEU A 1 123 ? 8.746 -12.599 2.387 1.00 72.94 123 LEU A O 1
ATOM 954 N N . GLY A 1 124 ? 6.519 -12.567 2.653 1.00 73.31 124 GLY A N 1
ATOM 955 C CA . GLY A 1 124 ? 6.504 -11.433 3.563 1.00 73.31 124 GLY A CA 1
ATOM 956 C C . GLY A 1 124 ? 6.640 -10.095 2.828 1.00 73.31 124 GLY A C 1
ATOM 957 O O . GLY A 1 124 ? 7.190 -9.974 1.736 1.00 73.31 124 GLY A O 1
ATOM 958 N N . ARG A 1 125 ? 6.116 -9.038 3.448 1.00 74.38 125 ARG A N 1
ATOM 959 C CA . ARG A 1 125 ? 5.838 -7.757 2.768 1.00 74.38 125 ARG A CA 1
ATOM 960 C C . ARG A 1 125 ? 7.064 -6.883 2.527 1.00 74.38 125 ARG A C 1
ATOM 962 O O . ARG A 1 125 ? 7.161 -6.213 1.506 1.00 74.38 125 ARG A O 1
ATOM 969 N N . ARG A 1 126 ? 8.010 -6.884 3.470 1.00 78.88 126 ARG A N 1
ATOM 970 C CA . ARG A 1 126 ? 9.238 -6.075 3.398 1.00 78.88 126 ARG A CA 1
ATOM 971 C C . ARG A 1 126 ? 10.185 -6.500 2.268 1.00 78.88 126 ARG A C 1
ATOM 973 O O . ARG A 1 126 ? 10.539 -5.624 1.483 1.00 78.88 126 ARG A O 1
ATOM 980 N N . PRO A 1 127 ? 10.578 -7.786 2.139 1.00 80.38 127 PRO A N 1
ATOM 981 C CA . PRO A 1 127 ? 11.469 -8.200 1.055 1.00 80.38 127 PRO A CA 1
ATOM 982 C C . PRO A 1 127 ? 10.797 -8.080 -0.315 1.00 80.38 127 PRO A C 1
ATOM 984 O O . PRO A 1 127 ? 11.463 -7.756 -1.293 1.00 80.38 127 PRO A O 1
ATOM 987 N N . MET A 1 128 ? 9.475 -8.270 -0.387 1.00 81.25 128 MET A N 1
ATOM 988 C CA . MET A 1 128 ? 8.723 -8.100 -1.628 1.00 81.25 128 MET A CA 1
ATOM 989 C C . MET A 1 128 ? 8.708 -6.644 -2.106 1.00 81.25 128 MET A C 1
ATOM 991 O O . MET A 1 128 ? 8.892 -6.405 -3.298 1.00 81.25 128 MET A O 1
ATOM 995 N N . LEU A 1 129 ? 8.580 -5.672 -1.191 1.00 80.94 129 LEU A N 1
ATOM 996 C CA . LEU A 1 129 ? 8.713 -4.255 -1.535 1.00 80.94 129 LEU A CA 1
ATOM 997 C C . LEU A 1 129 ? 10.117 -3.954 -2.072 1.00 80.94 129 LEU A C 1
ATOM 999 O O . LEU A 1 129 ? 10.235 -3.392 -3.153 1.00 80.94 129 LEU A O 1
ATOM 1003 N N . THR A 1 130 ? 11.177 -4.328 -1.347 1.00 84.25 130 THR A N 1
ATOM 1004 C CA . THR A 1 130 ? 12.555 -3.967 -1.730 1.00 84.25 130 THR A CA 1
ATOM 1005 C C . THR A 1 130 ? 13.001 -4.651 -3.017 1.00 84.25 130 THR A C 1
ATOM 1007 O O . THR A 1 130 ? 13.668 -4.037 -3.843 1.00 84.25 130 THR A O 1
ATOM 1010 N N . PHE A 1 131 ? 12.625 -5.915 -3.209 1.00 86.00 131 PHE A N 1
ATOM 1011 C CA . PHE A 1 131 ? 12.930 -6.647 -4.434 1.00 86.00 131 PHE A CA 1
ATOM 1012 C C . PHE A 1 131 ? 12.096 -6.137 -5.615 1.00 86.00 131 PHE A C 1
ATOM 1014 O O . PHE A 1 131 ? 12.627 -5.929 -6.705 1.00 86.00 131 PHE A O 1
ATOM 1021 N N . GLY A 1 132 ? 10.808 -5.865 -5.388 1.00 84.31 132 GLY A N 1
ATOM 1022 C CA . GLY A 1 132 ? 9.907 -5.317 -6.397 1.00 84.31 132 GLY A CA 1
ATOM 1023 C C . GLY A 1 132 ? 10.332 -3.930 -6.877 1.00 84.31 132 GLY A C 1
ATOM 1024 O O . GLY A 1 132 ? 10.396 -3.700 -8.083 1.00 84.31 132 GLY A O 1
ATOM 1025 N N . THR A 1 133 ? 10.684 -3.020 -5.961 1.00 83.44 133 THR A N 1
ATOM 1026 C CA . THR A 1 133 ? 11.170 -1.676 -6.315 1.00 83.44 133 THR A CA 1
ATOM 1027 C C . THR A 1 133 ? 12.512 -1.728 -7.037 1.00 83.44 133 THR A C 1
ATOM 1029 O O . THR A 1 133 ? 12.691 -1.013 -8.021 1.00 83.44 133 THR A O 1
ATOM 1032 N N . PHE A 1 134 ? 13.427 -2.604 -6.610 1.00 87.12 134 PHE A N 1
ATOM 1033 C CA . PHE A 1 134 ? 14.715 -2.805 -7.271 1.00 87.12 134 PHE A CA 1
ATOM 1034 C C . PHE A 1 134 ? 14.551 -3.298 -8.713 1.00 87.12 134 PHE A C 1
ATOM 1036 O O . PHE A 1 134 ? 15.129 -2.720 -9.632 1.00 87.12 134 PHE A O 1
ATOM 1043 N N . LEU A 1 135 ? 13.722 -4.322 -8.933 1.00 85.56 135 LEU A N 1
ATOM 1044 C CA . LEU A 1 135 ? 13.455 -4.829 -10.277 1.00 85.56 135 LEU A CA 1
ATOM 1045 C C . LEU A 1 135 ? 12.741 -3.792 -11.152 1.00 85.56 135 LEU A C 1
ATOM 1047 O O . LEU A 1 135 ? 13.091 -3.636 -12.320 1.00 85.56 135 LEU A O 1
ATOM 1051 N N . CYS A 1 136 ? 11.784 -3.044 -10.595 1.00 82.69 136 CYS A N 1
ATOM 1052 C CA . CYS A 1 136 ? 11.130 -1.950 -11.313 1.00 82.69 136 CYS A CA 1
ATOM 1053 C C . CYS A 1 136 ? 12.144 -0.880 -11.746 1.00 82.69 136 CYS A C 1
ATOM 1055 O O . CYS A 1 136 ? 12.139 -0.473 -12.905 1.00 82.69 136 CYS A O 1
ATOM 1057 N N . ALA A 1 137 ? 13.047 -0.465 -10.852 1.00 84.12 137 ALA A N 1
ATOM 1058 C CA . ALA A 1 137 ? 14.100 0.498 -11.168 1.00 84.12 137 ALA A CA 1
ATOM 1059 C C . ALA A 1 137 ? 15.061 -0.030 -12.245 1.00 84.12 137 ALA A C 1
ATOM 1061 O O . ALA A 1 137 ? 15.416 0.705 -13.164 1.00 84.12 137 ALA A O 1
ATOM 1062 N N . LEU A 1 138 ? 15.434 -1.311 -12.176 1.00 85.94 138 LEU A N 1
ATOM 1063 C CA . LEU A 1 138 ? 16.315 -1.955 -13.148 1.00 85.94 138 LEU A CA 1
ATOM 1064 C C . LEU A 1 138 ? 15.679 -2.028 -14.543 1.00 85.94 138 LEU A C 1
ATOM 1066 O O . LEU A 1 138 ? 16.308 -1.626 -15.521 1.00 85.94 138 LEU A O 1
ATOM 1070 N N . PHE A 1 139 ? 14.428 -2.482 -14.654 1.00 81.12 139 PHE A N 1
ATOM 1071 C CA . PHE A 1 139 ? 13.742 -2.551 -15.948 1.00 81.12 139 PHE A CA 1
ATOM 1072 C C . PHE A 1 139 ? 13.465 -1.167 -16.537 1.00 81.12 139 PHE A C 1
ATOM 1074 O O . PHE A 1 139 ? 13.577 -0.994 -17.750 1.00 81.12 139 PHE A O 1
ATOM 1081 N N . LEU A 1 140 ? 13.178 -0.170 -15.697 1.00 79.44 140 LEU A N 1
ATOM 1082 C CA . LEU A 1 140 ? 12.983 1.207 -16.146 1.00 79.44 140 LEU A CA 1
ATOM 1083 C C . LEU A 1 140 ? 14.302 1.849 -16.609 1.00 79.44 140 LEU A C 1
ATOM 1085 O O . LEU A 1 140 ? 14.327 2.508 -17.646 1.00 79.44 140 LEU A O 1
ATOM 1089 N N . ALA A 1 141 ? 15.415 1.591 -15.917 1.00 82.19 141 ALA A N 1
ATOM 1090 C CA . ALA A 1 141 ? 16.744 2.027 -16.346 1.00 82.19 141 ALA A CA 1
ATOM 1091 C C . ALA A 1 141 ? 17.161 1.384 -17.682 1.00 82.19 141 ALA A C 1
ATOM 1093 O O . ALA A 1 141 ? 17.669 2.073 -18.566 1.00 82.19 141 ALA A O 1
ATOM 1094 N N . LEU A 1 142 ? 16.894 0.085 -17.865 1.00 79.75 142 LEU A N 1
ATOM 1095 C CA . LEU A 1 142 ? 17.159 -0.622 -19.123 1.00 79.75 142 LEU A CA 1
ATOM 1096 C C . LEU A 1 142 ? 16.279 -0.116 -20.273 1.00 79.75 142 LEU A C 1
ATOM 1098 O O . LEU A 1 142 ? 16.774 0.061 -21.388 1.00 79.75 142 LEU A O 1
ATOM 1102 N N . ALA A 1 143 ? 15.001 0.167 -20.005 1.00 73.94 143 ALA A N 1
ATOM 1103 C CA . ALA A 1 143 ? 14.099 0.767 -20.985 1.00 73.94 143 ALA A CA 1
ATOM 1104 C C . ALA A 1 143 ? 14.589 2.161 -21.415 1.00 73.94 143 ALA A C 1
ATOM 1106 O O . ALA A 1 143 ? 14.641 2.450 -22.610 1.00 73.94 143 ALA A O 1
ATOM 1107 N N . MET A 1 144 ? 15.025 2.995 -20.465 1.00 73.19 144 MET A N 1
ATOM 1108 C CA . MET A 1 144 ? 15.601 4.316 -20.741 1.00 73.19 144 MET A CA 1
ATOM 1109 C C . MET A 1 144 ? 16.904 4.227 -21.545 1.00 73.19 144 MET A C 1
ATOM 1111 O O . MET A 1 144 ? 17.074 4.970 -22.509 1.00 73.19 144 MET A O 1
ATOM 1115 N N . ALA A 1 145 ? 17.797 3.293 -21.208 1.00 75.31 145 ALA A N 1
ATOM 1116 C CA . ALA A 1 145 ? 19.045 3.082 -21.942 1.00 75.31 145 ALA A CA 1
ATOM 1117 C C . ALA A 1 145 ? 18.793 2.647 -23.398 1.00 75.31 145 ALA A C 1
ATOM 1119 O O . ALA A 1 145 ? 19.394 3.194 -24.322 1.00 75.31 145 ALA A O 1
ATOM 1120 N N . CYS A 1 146 ? 17.857 1.719 -23.625 1.00 68.12 146 CYS A N 1
ATOM 1121 C CA . CYS A 1 146 ? 17.477 1.293 -24.977 1.00 68.12 146 CYS A CA 1
ATOM 1122 C C . CYS A 1 146 ? 16.785 2.415 -25.761 1.00 68.12 146 CYS A C 1
ATOM 1124 O O . CYS A 1 146 ? 17.031 2.580 -26.956 1.00 68.12 146 CYS A O 1
ATOM 1126 N N . SER A 1 147 ? 15.963 3.222 -25.085 1.00 65.94 147 SER A N 1
ATOM 1127 C CA . SER A 1 147 ? 15.323 4.392 -25.683 1.00 65.94 147 SER A CA 1
ATOM 1128 C C . SER A 1 147 ? 16.346 5.454 -26.091 1.00 65.94 147 SER A C 1
ATOM 1130 O O . SER A 1 147 ? 16.231 5.997 -27.183 1.00 65.94 147 SER A O 1
ATOM 1132 N N . ALA A 1 148 ? 17.372 5.714 -25.276 1.00 64.06 148 ALA A N 1
ATOM 1133 C CA . ALA A 1 148 ? 18.427 6.681 -25.587 1.00 64.06 148 ALA A CA 1
ATOM 1134 C C . ALA A 1 148 ? 19.266 6.269 -26.809 1.00 64.06 148 ALA A C 1
ATOM 1136 O O . ALA A 1 148 ? 19.622 7.109 -27.626 1.00 64.06 148 ALA A O 1
ATOM 1137 N N . ILE A 1 149 ? 19.529 4.969 -26.980 1.00 64.38 149 ILE A N 1
ATOM 1138 C CA . ILE A 1 149 ? 20.241 4.437 -28.155 1.00 64.38 149 ILE A CA 1
ATOM 1139 C C . ILE A 1 149 ? 19.336 4.445 -29.400 1.00 64.38 149 ILE A C 1
ATOM 1141 O O . ILE A 1 149 ? 19.810 4.600 -30.524 1.00 64.38 149 ILE A O 1
ATOM 1145 N N . SER A 1 150 ? 18.021 4.295 -29.213 1.00 55.50 150 SER A N 1
ATOM 1146 C CA . SER A 1 150 ? 17.033 4.334 -30.296 1.00 55.50 150 SER A CA 1
ATOM 1147 C C . SER A 1 150 ? 16.716 5.749 -30.794 1.00 55.50 150 SER A C 1
ATOM 1149 O O . SER A 1 150 ? 16.147 5.882 -31.879 1.00 55.50 150 SER A O 1
ATOM 1151 N N . LEU A 1 151 ? 17.015 6.789 -30.011 1.00 54.84 151 LEU A N 1
ATOM 1152 C CA . LEU A 1 151 ? 16.579 8.162 -30.256 1.00 54.84 151 LEU A CA 1
ATOM 1153 C C . LEU A 1 151 ? 17.761 9.129 -30.192 1.00 54.84 151 LEU A C 1
ATOM 1155 O O . LEU A 1 151 ? 18.107 9.642 -29.131 1.00 54.84 151 LEU A O 1
ATOM 1159 N N . ASN A 1 152 ? 18.284 9.494 -31.363 1.00 50.41 152 ASN A N 1
ATOM 1160 C CA . ASN A 1 152 ? 18.951 10.783 -31.557 1.00 50.41 152 ASN A CA 1
ATOM 1161 C C . ASN A 1 152 ? 17.917 11.927 -31.395 1.00 50.41 152 ASN A C 1
ATOM 1163 O O . ASN A 1 152 ? 17.532 12.561 -32.370 1.00 50.41 152 ASN A O 1
ATOM 1167 N N . GLY A 1 153 ? 17.423 12.166 -30.174 1.00 44.75 153 GLY A N 1
ATOM 1168 C CA . GLY A 1 153 ? 16.737 13.411 -29.807 1.00 44.75 153 GLY A CA 1
ATOM 1169 C C . GLY A 1 153 ? 15.250 13.573 -30.163 1.00 44.75 153 GLY A C 1
ATOM 1170 O O . GLY A 1 153 ? 14.856 14.683 -30.506 1.00 44.75 153 GLY A O 1
ATOM 1171 N N . ALA A 1 154 ? 14.392 12.552 -30.030 1.00 39.28 154 ALA A N 1
ATOM 1172 C CA . ALA A 1 154 ? 12.934 12.775 -30.023 1.00 39.28 154 ALA A CA 1
ATOM 1173 C C . ALA A 1 154 ? 12.256 12.173 -28.778 1.00 39.28 154 ALA A C 1
ATOM 1175 O O . ALA A 1 154 ? 12.124 10.968 -28.594 1.00 39.28 154 ALA A O 1
ATOM 1176 N N . THR A 1 155 ? 11.816 13.0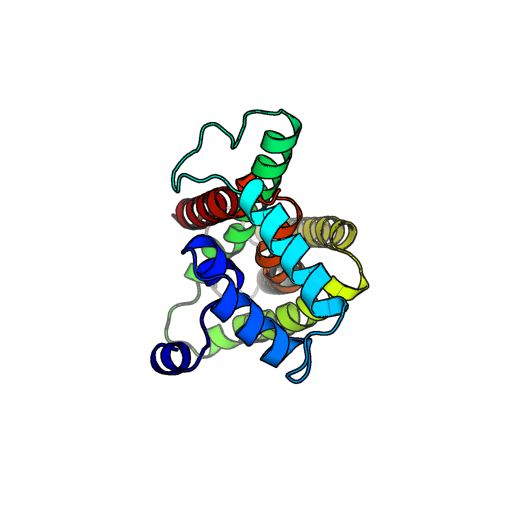54 -27.890 1.00 41.16 155 THR A N 1
ATOM 1177 C CA . THR A 1 155 ? 11.108 12.769 -26.639 1.00 41.16 155 THR A CA 1
ATOM 1178 C C . 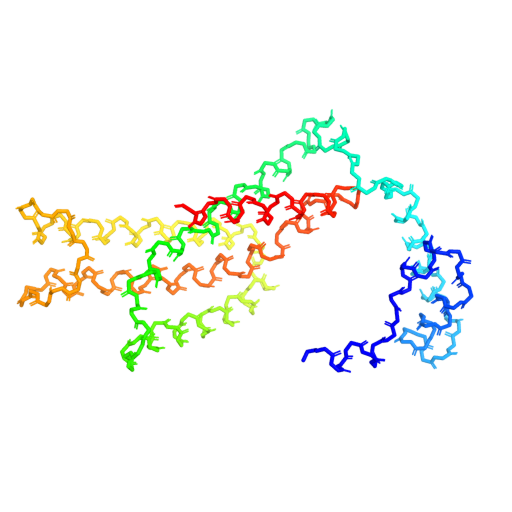THR A 1 155 ? 9.642 12.433 -26.897 1.00 41.16 155 THR A C 1
ATOM 1180 O O . THR A 1 155 ? 8.745 13.155 -26.471 1.00 41.16 155 THR A O 1
ATOM 1183 N N . THR A 1 156 ? 9.361 11.370 -27.642 1.00 37.53 156 THR A N 1
ATOM 1184 C CA . THR A 1 156 ? 7.989 10.869 -27.766 1.00 37.53 156 THR A CA 1
ATOM 1185 C C . THR A 1 156 ? 7.997 9.353 -27.753 1.00 37.53 156 THR A C 1
ATOM 1187 O O . THR A 1 156 ? 8.395 8.692 -28.710 1.00 37.53 156 THR A O 1
ATOM 1190 N N . ILE A 1 157 ? 7.528 8.808 -26.629 1.00 46.47 157 ILE A N 1
ATOM 1191 C CA . ILE A 1 157 ? 7.168 7.401 -26.438 1.00 46.47 157 ILE A CA 1
ATOM 1192 C C . ILE A 1 157 ? 5.864 7.171 -27.215 1.00 46.47 157 ILE A C 1
ATOM 1194 O O . ILE A 1 157 ? 4.803 6.932 -26.654 1.00 46.47 157 ILE A O 1
ATOM 1198 N N . SER A 1 158 ? 5.921 7.331 -28.532 1.00 35.47 158 SER A N 1
ATOM 1199 C CA . SER A 1 158 ? 4.851 6.905 -29.417 1.00 35.47 158 SER A CA 1
ATOM 1200 C C . SER A 1 158 ? 5.235 5.535 -29.938 1.00 35.47 158 SER A C 1
ATOM 1202 O O . SER A 1 158 ? 6.371 5.320 -30.363 1.00 35.47 158 SER A O 1
ATOM 1204 N N . VAL A 1 159 ? 4.280 4.607 -29.898 1.00 43.81 159 VAL A N 1
ATOM 1205 C CA . VAL A 1 159 ? 4.345 3.265 -30.493 1.00 43.81 159 VAL A CA 1
ATOM 1206 C C . VAL A 1 159 ? 4.391 3.405 -32.022 1.00 43.81 159 VAL A C 1
ATOM 1208 O O . VAL A 1 159 ? 3.486 3.004 -32.741 1.00 43.81 159 VAL A O 1
ATOM 1211 N N . VAL A 1 160 ? 5.430 4.050 -32.543 1.00 40.56 160 VAL A N 1
ATOM 1212 C CA . VAL A 1 160 ? 5.735 4.092 -33.964 1.00 40.56 160 VAL A CA 1
ATOM 1213 C C . VAL A 1 160 ? 6.773 3.013 -34.174 1.00 40.56 160 VAL A C 1
ATOM 1215 O O . VAL A 1 160 ? 7.876 3.058 -33.631 1.00 40.56 160 VAL A O 1
ATOM 1218 N N . ILE A 1 161 ? 6.354 1.991 -34.910 1.00 45.53 161 ILE A N 1
ATOM 1219 C CA . ILE A 1 161 ? 7.149 0.838 -35.304 1.00 45.53 161 ILE A CA 1
ATOM 1220 C C . ILE A 1 161 ? 8.340 1.351 -36.123 1.00 45.53 161 ILE A C 1
ATOM 1222 O O . ILE A 1 161 ? 8.278 1.436 -37.345 1.00 45.53 161 ILE A O 1
ATOM 1226 N N . TYR A 1 162 ? 9.437 1.703 -35.458 1.00 43.16 162 TYR A N 1
ATOM 1227 C CA . TYR A 1 162 ? 10.733 1.772 -36.112 1.00 43.16 162 TYR A CA 1
ATOM 1228 C C . TYR A 1 162 ? 11.250 0.342 -36.240 1.00 43.16 162 TYR A C 1
ATOM 1230 O O . TYR A 1 162 ? 11.291 -0.411 -35.266 1.00 43.16 162 TYR A O 1
ATOM 1238 N N . ASN A 1 163 ? 11.660 -0.038 -37.450 1.00 48.81 163 ASN A N 1
ATOM 1239 C CA . ASN A 1 163 ? 12.218 -1.350 -37.805 1.00 48.81 163 ASN A CA 1
ATOM 1240 C C . ASN A 1 163 ? 13.605 -1.620 -37.168 1.00 48.81 163 ASN A C 1
ATOM 1242 O O . ASN A 1 163 ? 14.398 -2.411 -37.669 1.00 48.81 163 ASN A O 1
ATOM 1246 N N . ASN A 1 164 ? 13.913 -0.946 -36.059 1.00 58.12 164 ASN A N 1
ATOM 1247 C CA . ASN A 1 164 ? 15.175 -1.022 -35.347 1.00 58.12 164 ASN A CA 1
ATOM 1248 C C . ASN A 1 164 ? 15.037 -1.998 -34.176 1.00 58.12 164 ASN A C 1
ATOM 1250 O O . ASN A 1 164 ? 14.092 -1.920 -33.388 1.00 58.12 164 ASN A O 1
ATOM 1254 N N . ALA A 1 165 ? 16.012 -2.899 -34.024 1.00 65.38 165 ALA A N 1
ATOM 1255 C CA . ALA A 1 165 ? 16.088 -3.833 -32.897 1.00 65.38 165 ALA A CA 1
ATOM 1256 C C . ALA A 1 165 ? 15.990 -3.120 -31.530 1.00 65.38 165 ALA A C 1
ATOM 1258 O O . ALA A 1 165 ? 15.406 -3.660 -30.592 1.00 65.38 165 ALA A O 1
ATOM 1259 N N . ALA A 1 166 ? 16.468 -1.872 -31.455 1.00 62.94 166 ALA A N 1
ATOM 1260 C CA . ALA A 1 166 ? 16.383 -1.022 -30.271 1.00 62.94 166 ALA A CA 1
ATOM 1261 C C . ALA A 1 166 ? 14.933 -0.709 -29.844 1.00 62.94 166 ALA A C 1
ATOM 1263 O O . ALA A 1 166 ? 14.617 -0.803 -28.661 1.00 62.94 166 ALA A O 1
ATOM 1264 N N . ALA A 1 167 ? 14.019 -0.441 -30.787 1.00 61.81 167 ALA A N 1
ATOM 1265 C CA . ALA A 1 167 ? 12.617 -0.141 -30.476 1.00 61.81 167 ALA A CA 1
ATOM 1266 C C . ALA A 1 167 ? 11.865 -1.375 -29.942 1.00 61.81 167 ALA A C 1
ATOM 1268 O O . ALA A 1 167 ? 11.087 -1.276 -28.992 1.00 61.81 167 ALA A O 1
ATOM 1269 N N . LYS A 1 168 ? 12.146 -2.564 -30.499 1.00 65.88 168 LYS A N 1
ATOM 1270 C CA . LYS A 1 168 ? 11.601 -3.836 -29.988 1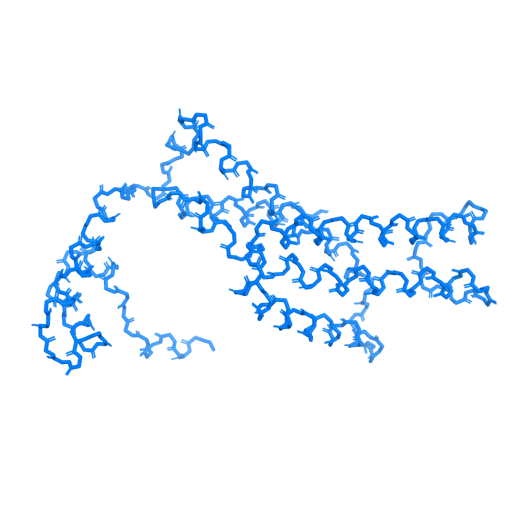.00 65.88 168 LYS A CA 1
ATOM 1271 C C . LYS A 1 168 ? 12.113 -4.147 -28.576 1.00 65.88 168 LYS A C 1
ATOM 1273 O O . LYS A 1 168 ? 11.337 -4.623 -27.749 1.00 65.88 168 LYS A O 1
ATOM 1278 N N . GLY A 1 169 ? 13.382 -3.838 -28.291 1.00 69.81 169 GLY A N 1
ATOM 1279 C CA . GLY A 1 169 ? 13.980 -3.982 -26.960 1.00 69.81 169 GLY A CA 1
ATOM 1280 C C . GLY A 1 169 ? 13.289 -3.113 -25.907 1.00 69.81 169 GLY A C 1
ATOM 1281 O O . GLY A 1 169 ? 12.869 -3.624 -24.871 1.00 69.81 169 GLY A O 1
ATOM 1282 N N . THR A 1 170 ? 13.075 -1.827 -26.198 1.00 70.25 170 THR A N 1
ATOM 1283 C CA . THR A 1 170 ? 12.395 -0.899 -25.276 1.00 70.25 170 THR A CA 1
ATOM 1284 C C . THR A 1 170 ? 10.979 -1.365 -24.924 1.00 70.25 170 THR A C 1
ATOM 1286 O O . THR A 1 170 ? 10.604 -1.358 -23.753 1.00 70.25 170 THR A O 1
ATOM 1289 N N . ILE A 1 171 ? 10.204 -1.840 -25.908 1.00 71.25 171 ILE A N 1
ATOM 1290 C CA . ILE A 1 171 ? 8.843 -2.355 -25.673 1.00 71.25 171 ILE A CA 1
ATOM 1291 C C . ILE A 1 171 ? 8.871 -3.606 -24.777 1.00 71.25 171 ILE A C 1
ATOM 1293 O O . ILE A 1 171 ? 8.059 -3.718 -23.860 1.00 71.25 171 ILE A O 1
ATOM 1297 N N . ALA A 1 172 ? 9.816 -4.528 -24.990 1.00 74.62 172 ALA A N 1
ATOM 1298 C CA . ALA A 1 172 ? 9.946 -5.728 -24.160 1.00 74.62 172 ALA A CA 1
ATOM 1299 C C . ALA A 1 172 ? 10.278 -5.389 -22.694 1.00 74.62 172 ALA A C 1
ATOM 1301 O O . ALA A 1 172 ? 9.655 -5.933 -21.779 1.00 74.62 172 ALA A O 1
ATOM 1302 N N . PHE A 1 173 ? 11.199 -4.446 -22.457 1.00 76.38 173 PHE A N 1
ATOM 1303 C CA . PHE A 1 173 ? 11.538 -3.998 -21.101 1.00 76.38 173 PHE A CA 1
ATOM 1304 C C . PHE A 1 173 ? 10.386 -3.258 -20.412 1.00 76.38 173 PHE A C 1
ATOM 1306 O O . PHE A 1 173 ? 10.185 -3.442 -19.213 1.00 76.38 173 PHE A O 1
ATOM 1313 N N . LEU A 1 174 ? 9.577 -2.494 -21.153 1.00 75.69 174 LEU A N 1
ATOM 1314 C CA . LEU A 1 174 ? 8.371 -1.855 -20.613 1.00 75.69 174 LEU A CA 1
ATOM 1315 C C . LEU A 1 174 ? 7.305 -2.874 -20.185 1.00 75.69 174 LEU A C 1
ATOM 1317 O O . LEU A 1 174 ? 6.670 -2.699 -19.145 1.00 75.69 174 LEU A O 1
ATOM 1321 N N . ILE A 1 175 ? 7.129 -3.964 -20.938 1.00 75.19 175 ILE A N 1
ATOM 1322 C CA . ILE A 1 175 ? 6.207 -5.046 -20.555 1.00 75.19 175 ILE A CA 1
ATOM 1323 C C . ILE A 1 175 ? 6.708 -5.761 -19.291 1.00 75.19 175 ILE A C 1
ATOM 1325 O O . ILE A 1 175 ? 5.913 -6.037 -18.392 1.00 75.19 175 ILE A O 1
ATOM 1329 N N . LEU A 1 176 ? 8.017 -6.017 -19.179 1.00 80.06 176 LEU A N 1
ATOM 1330 C CA . LEU A 1 176 ? 8.622 -6.610 -17.977 1.00 80.06 176 LEU A CA 1
ATOM 1331 C C . LEU A 1 176 ? 8.513 -5.693 -16.752 1.00 80.06 176 LEU A C 1
ATOM 1333 O O . LEU A 1 176 ? 8.206 -6.164 -15.652 1.00 80.06 176 LEU A O 1
ATOM 1337 N N . PHE A 1 177 ? 8.700 -4.385 -16.944 1.00 81.88 177 PHE A N 1
ATOM 1338 C CA . PHE A 1 177 ? 8.434 -3.381 -15.918 1.00 81.88 177 PHE A CA 1
ATOM 1339 C C . PHE A 1 177 ? 6.975 -3.453 -15.456 1.00 81.88 177 PHE A C 1
ATOM 1341 O O . PHE A 1 177 ? 6.721 -3.582 -14.261 1.00 81.88 177 PHE A O 1
ATOM 1348 N N . TYR A 1 178 ? 6.018 -3.459 -16.390 1.00 77.69 178 TYR A N 1
ATOM 1349 C CA . TYR A 1 178 ? 4.595 -3.540 -16.064 1.00 77.69 178 TYR A CA 1
ATOM 1350 C C . TYR A 1 178 ? 4.232 -4.834 -15.319 1.00 77.69 178 TYR A C 1
ATOM 1352 O O . TYR A 1 178 ? 3.491 -4.789 -14.338 1.00 77.69 178 TYR A O 1
ATOM 1360 N N . ALA A 1 179 ? 4.783 -5.979 -15.731 1.00 78.44 179 ALA A N 1
ATOM 1361 C CA . ALA A 1 179 ? 4.570 -7.265 -15.066 1.00 78.44 179 ALA A CA 1
ATOM 1362 C C . ALA A 1 179 ? 5.112 -7.270 -13.627 1.00 78.44 179 ALA A C 1
ATOM 1364 O O . ALA A 1 179 ? 4.429 -7.699 -12.697 1.00 78.44 179 ALA A O 1
ATOM 1365 N N . THR A 1 180 ? 6.314 -6.732 -13.423 1.00 82.31 180 THR A N 1
ATOM 1366 C CA . THR A 1 180 ? 6.939 -6.655 -12.096 1.00 82.31 180 THR A CA 1
ATOM 1367 C C . THR A 1 180 ? 6.218 -5.664 -11.187 1.00 82.31 180 THR A C 1
ATOM 1369 O O . THR A 1 180 ? 6.001 -5.934 -10.006 1.00 82.31 180 THR A O 1
ATOM 1372 N N . TYR A 1 181 ? 5.787 -4.535 -11.748 1.00 80.38 181 TYR A N 1
ATOM 1373 C CA . TYR A 1 181 ? 4.968 -3.557 -11.051 1.00 80.38 181 TYR A CA 1
ATOM 1374 C C . TYR A 1 181 ? 3.622 -4.155 -10.631 1.00 80.38 181 TYR A C 1
ATOM 1376 O O . TYR A 1 181 ? 3.189 -3.974 -9.494 1.00 80.38 181 TYR A O 1
ATOM 1384 N N . ALA A 1 182 ? 2.978 -4.916 -11.522 1.00 80.06 182 ALA A N 1
ATOM 1385 C CA . ALA A 1 182 ? 1.728 -5.603 -11.227 1.00 80.06 182 ALA A CA 1
ATOM 1386 C C . ALA A 1 182 ? 1.886 -6.648 -10.115 1.00 80.06 182 ALA A C 1
ATOM 1388 O O . ALA A 1 182 ? 1.029 -6.752 -9.242 1.00 80.06 182 ALA A O 1
ATOM 1389 N N . TRP A 1 183 ? 3.002 -7.374 -10.117 1.00 83.31 183 TRP A N 1
ATOM 1390 C CA . TRP A 1 183 ? 3.319 -8.353 -9.085 1.00 83.31 183 TRP A CA 1
ATOM 1391 C C . TRP A 1 183 ? 3.581 -7.707 -7.716 1.00 83.31 183 TRP A C 1
ATOM 1393 O O . TRP A 1 183 ? 3.079 -8.200 -6.710 1.00 83.31 183 TRP A O 1
ATOM 1403 N N . ALA A 1 184 ? 4.324 -6.595 -7.662 1.00 82.88 184 ALA A N 1
ATOM 1404 C CA . ALA A 1 184 ? 4.746 -5.976 -6.405 1.00 82.88 184 ALA A CA 1
ATOM 1405 C C . ALA A 1 184 ? 3.776 -4.909 -5.872 1.00 82.88 184 ALA A C 1
ATOM 1407 O O . ALA A 1 184 ? 3.368 -4.975 -4.718 1.00 82.88 184 ALA A O 1
ATOM 1408 N N . TYR A 1 185 ? 3.406 -3.911 -6.677 1.00 78.88 185 TYR A N 1
ATOM 1409 C CA . TYR A 1 185 ? 2.702 -2.720 -6.188 1.00 78.88 185 TYR A CA 1
ATOM 1410 C C . TYR A 1 185 ? 1.187 -2.909 -6.070 1.00 78.88 185 TYR A C 1
ATOM 1412 O O . TYR A 1 185 ? 0.603 -2.411 -5.111 1.00 78.88 185 TYR A O 1
ATOM 1420 N N . ILE A 1 186 ? 0.541 -3.655 -6.974 1.00 81.44 186 ILE A N 1
ATOM 1421 C CA . ILE A 1 186 ? -0.924 -3.851 -6.944 1.00 81.44 186 ILE A CA 1
ATOM 1422 C C . ILE A 1 186 ? -1.410 -4.460 -5.616 1.00 81.44 186 ILE A C 1
ATOM 1424 O O . ILE A 1 186 ? -2.278 -3.854 -4.984 1.00 81.44 186 ILE A O 1
ATOM 1428 N N . PRO A 1 187 ? -0.885 -5.611 -5.147 1.00 80.00 187 PRO A N 1
ATOM 1429 C CA . PRO A 1 187 ? -1.328 -6.162 -3.868 1.00 80.00 187 PRO A CA 1
ATOM 1430 C C . PRO A 1 187 ? -0.863 -5.293 -2.695 1.00 80.00 187 PRO A C 1
ATOM 1432 O O . PRO A 1 187 ? -1.590 -5.093 -1.725 1.00 80.00 187 PRO A O 1
ATOM 1435 N N . LEU A 1 188 ? 0.340 -4.729 -2.772 1.00 79.75 188 LEU A N 1
ATOM 1436 C CA . LEU A 1 188 ? 0.962 -4.091 -1.622 1.00 79.75 188 LEU A CA 1
ATOM 1437 C C . LEU A 1 188 ? 0.359 -2.718 -1.302 1.00 79.75 188 LEU A C 1
ATOM 1439 O O . LEU A 1 188 ? 0.215 -2.386 -0.131 1.00 79.75 188 LEU A O 1
ATOM 1443 N N . VAL A 1 189 ? -0.071 -1.950 -2.307 1.00 79.25 189 VAL A N 1
ATOM 1444 C CA . VAL A 1 189 ? -0.771 -0.668 -2.106 1.00 79.25 189 VAL A CA 1
ATOM 1445 C C . VAL A 1 189 ? -2.093 -0.871 -1.356 1.00 79.25 189 VAL A C 1
ATOM 1447 O O . VAL A 1 189 ? -2.447 -0.038 -0.530 1.00 79.25 189 VAL A O 1
ATOM 1450 N N . ALA A 1 190 ? -2.795 -1.989 -1.568 1.00 78.06 190 ALA A N 1
ATOM 1451 C CA . ALA A 1 190 ? -4.050 -2.272 -0.871 1.00 78.06 190 ALA A CA 1
ATOM 1452 C C . ALA A 1 190 ? -3.841 -2.775 0.568 1.00 78.06 190 ALA A C 1
ATOM 1454 O O . ALA A 1 190 ? -4.597 -2.402 1.465 1.00 78.06 190 ALA A O 1
ATOM 1455 N N . VAL A 1 191 ? -2.829 -3.619 0.808 1.00 80.62 191 VAL A N 1
ATOM 1456 C CA . VAL A 1 191 ? -2.698 -4.325 2.096 1.00 80.62 191 VAL A CA 1
ATOM 1457 C C . VAL A 1 191 ? -1.655 -3.710 3.038 1.00 80.62 191 VAL A C 1
ATOM 1459 O O . VAL A 1 191 ? -1.745 -3.893 4.250 1.00 80.62 191 VAL A O 1
ATOM 1462 N N . TYR A 1 192 ? -0.678 -2.950 2.541 1.00 81.31 192 TYR A N 1
ATOM 1463 C CA . TYR A 1 192 ? 0.363 -2.348 3.384 1.00 81.31 192 TYR A CA 1
ATOM 1464 C C . TYR A 1 192 ? -0.137 -1.173 4.251 1.00 81.31 192 TYR A C 1
ATOM 1466 O O . TYR A 1 192 ? 0.121 -1.178 5.458 1.00 81.31 192 TYR A O 1
ATOM 1474 N N . PRO A 1 193 ? -0.899 -0.194 3.721 1.00 78.94 193 PRO A N 1
ATOM 1475 C CA . PRO A 1 193 ? -1.429 0.918 4.516 1.00 78.94 193 PRO A CA 1
ATOM 1476 C C . PRO A 1 193 ? -2.294 0.498 5.717 1.00 78.94 193 PRO A C 1
ATOM 1478 O O . PRO A 1 193 ? -2.032 1.000 6.815 1.00 78.94 193 PRO A O 1
ATOM 1481 N N . PRO A 1 194 ? -3.269 -0.432 5.601 1.00 77.75 194 PRO A N 1
ATOM 1482 C CA . PRO A 1 194 ? -4.078 -0.823 6.755 1.00 77.75 194 PRO A CA 1
ATOM 1483 C C . PRO A 1 194 ? -3.274 -1.548 7.842 1.00 77.75 194 PRO A C 1
ATOM 1485 O O . PRO A 1 194 ? -3.686 -1.529 9.002 1.00 77.75 194 PRO A O 1
ATOM 1488 N N . GLU A 1 195 ? -2.137 -2.161 7.512 1.00 81.19 195 GLU A N 1
ATOM 1489 C CA . GLU A 1 195 ? -1.286 -2.841 8.494 1.00 81.19 195 GLU A CA 1
ATOM 1490 C C . GLU A 1 195 ? -0.317 -1.930 9.228 1.00 81.19 195 GLU A C 1
ATOM 1492 O O . GLU A 1 195 ? 0.005 -2.178 10.388 1.00 81.19 195 GLU A O 1
ATOM 1497 N N . VAL A 1 196 ? 0.152 -0.877 8.564 1.00 79.38 196 VAL A N 1
ATOM 1498 C CA . VAL A 1 196 ? 1.085 0.081 9.163 1.00 79.38 196 VAL A CA 1
ATOM 1499 C C . VAL A 1 196 ? 0.340 1.136 9.987 1.00 79.38 196 VAL A C 1
ATOM 1501 O O . VAL A 1 196 ? 0.869 1.624 10.990 1.00 79.38 196 VAL A O 1
ATOM 1504 N N . LEU A 1 197 ? -0.896 1.473 9.605 1.00 76.06 197 LEU A N 1
ATOM 1505 C CA . LEU A 1 197 ? -1.733 2.433 10.324 1.00 76.06 197 LEU A CA 1
ATOM 1506 C C . LEU A 1 197 ? -2.300 1.829 11.619 1.00 76.06 197 LEU A C 1
ATOM 1508 O O . LEU A 1 197 ? -2.870 0.735 11.627 1.00 76.06 197 LEU A O 1
ATOM 1512 N N . SER A 1 198 ? -2.182 2.578 12.720 1.00 71.06 198 SER A N 1
ATOM 1513 C CA . SER A 1 198 ? -2.844 2.237 13.983 1.00 71.06 198 SER A CA 1
ATOM 1514 C C . SER A 1 198 ? -4.366 2.331 13.838 1.00 71.06 198 SER A C 1
ATOM 1516 O O . SER A 1 198 ? -4.871 3.068 12.992 1.00 71.06 198 SER A O 1
ATOM 1518 N N . MET A 1 199 ? -5.110 1.610 14.684 1.00 67.88 199 MET A N 1
ATOM 1519 C CA . MET A 1 199 ? -6.582 1.601 14.648 1.00 67.88 199 MET A CA 1
ATOM 1520 C C . MET A 1 199 ? -7.188 3.009 14.745 1.00 67.88 199 MET A C 1
ATOM 1522 O O . MET A 1 199 ? -8.191 3.277 14.092 1.00 67.88 199 MET A O 1
ATOM 1526 N N . GLU A 1 200 ? -6.537 3.919 15.478 1.00 67.31 200 GLU A N 1
ATOM 1527 C CA . GLU A 1 200 ? -6.945 5.325 15.584 1.00 67.31 200 GLU A CA 1
ATOM 1528 C C . GLU A 1 200 ? -6.878 6.077 14.252 1.00 67.31 200 GLU A C 1
ATOM 1530 O O . GLU A 1 200 ? -7.720 6.913 13.955 1.00 67.31 200 GLU A O 1
ATOM 1535 N N . GLN A 1 201 ? -5.853 5.800 13.447 1.00 67.69 201 GLN A N 1
ATOM 1536 C CA . GLN A 1 201 ? -5.533 6.572 12.247 1.00 67.69 201 GLN A CA 1
ATOM 1537 C C . GLN A 1 201 ? -5.945 5.861 10.962 1.00 67.69 201 GLN A C 1
ATOM 1539 O O . GLN A 1 201 ? -5.779 6.412 9.878 1.00 67.69 201 GLN A O 1
ATOM 1544 N N . ARG A 1 202 ? -6.442 4.625 11.050 1.00 72.25 202 ARG A N 1
ATOM 1545 C CA . ARG A 1 202 ? -6.646 3.759 9.888 1.00 72.25 202 ARG A CA 1
ATOM 1546 C C . ARG A 1 202 ? -7.650 4.337 8.894 1.00 72.25 202 ARG A C 1
ATOM 1548 O O . ARG A 1 202 ? -7.352 4.365 7.706 1.00 72.25 202 ARG A O 1
ATOM 1555 N N . SER A 1 203 ? -8.810 4.807 9.348 1.00 72.00 203 SER A N 1
ATOM 1556 C CA . SER A 1 203 ? -9.833 5.375 8.457 1.00 72.00 203 SER A CA 1
ATOM 1557 C C . SER A 1 203 ? -9.341 6.656 7.780 1.00 72.00 203 SER A C 1
ATOM 1559 O O . SER A 1 203 ? -9.377 6.762 6.556 1.00 72.00 203 SER A O 1
ATOM 1561 N N . THR A 1 204 ? -8.809 7.598 8.559 1.00 74.75 204 THR A N 1
ATOM 1562 C CA . THR A 1 204 ? -8.346 8.894 8.051 1.00 74.75 204 THR A CA 1
ATOM 1563 C C . THR A 1 204 ? -7.080 8.772 7.200 1.00 74.75 204 THR A C 1
ATOM 1565 O O . THR A 1 204 ? -6.964 9.423 6.165 1.00 74.75 204 THR A O 1
ATOM 1568 N N . GLY A 1 205 ? -6.146 7.903 7.591 1.00 76.00 205 GLY A N 1
ATOM 1569 C CA . GLY A 1 205 ? -4.916 7.618 6.853 1.00 76.00 205 GLY A CA 1
ATOM 1570 C C . GLY A 1 205 ? -5.175 6.909 5.524 1.00 76.00 205 GLY A C 1
ATOM 1571 O O . GLY A 1 205 ? -4.562 7.269 4.522 1.00 76.00 205 GLY A O 1
ATOM 1572 N N . MET A 1 206 ? -6.128 5.968 5.473 1.00 78.75 206 MET A N 1
ATOM 1573 C CA . MET A 1 206 ? -6.564 5.388 4.196 1.00 78.75 206 MET A CA 1
ATOM 1574 C C . MET A 1 206 ? -7.293 6.416 3.323 1.00 78.75 206 MET A C 1
ATOM 1576 O O . MET A 1 206 ? -7.059 6.452 2.120 1.00 78.75 206 MET A O 1
ATOM 1580 N N . GLY A 1 207 ? -8.109 7.300 3.910 1.00 78.88 207 GLY A N 1
ATOM 1581 C CA . GLY A 1 207 ? -8.726 8.410 3.177 1.00 78.88 207 GLY A CA 1
ATOM 1582 C C . GLY A 1 207 ? -7.693 9.340 2.531 1.00 78.88 207 GLY A C 1
ATOM 1583 O O . GLY A 1 207 ? -7.779 9.627 1.340 1.00 78.88 207 GLY A O 1
ATOM 1584 N N . LEU A 1 208 ? -6.667 9.751 3.284 1.00 79.62 208 LEU A N 1
ATOM 1585 C CA . LEU A 1 208 ? -5.566 10.576 2.770 1.00 79.62 208 LEU A CA 1
ATOM 1586 C C . LEU A 1 208 ? -4.743 9.868 1.694 1.00 79.62 208 LEU A C 1
ATOM 1588 O O . LEU A 1 208 ? -4.344 10.493 0.715 1.00 79.62 208 LEU A O 1
ATOM 1592 N N . MET A 1 209 ? -4.504 8.568 1.844 1.00 81.88 209 MET A N 1
ATOM 1593 C CA . MET A 1 209 ? -3.833 7.770 0.823 1.00 81.88 209 MET A CA 1
ATOM 1594 C C . MET A 1 209 ? -4.646 7.740 -0.477 1.00 81.88 209 MET A C 1
ATOM 1596 O O . MET A 1 209 ? -4.068 7.943 -1.537 1.00 81.88 209 MET A O 1
ATOM 1600 N N . VAL A 1 210 ? -5.969 7.553 -0.417 1.00 81.50 210 VAL A N 1
ATOM 1601 C CA . VAL A 1 210 ? -6.842 7.590 -1.606 1.00 81.50 210 VAL A CA 1
ATOM 1602 C C . VAL A 1 210 ? -6.876 8.981 -2.240 1.00 81.50 210 VAL A C 1
ATOM 1604 O O . VAL A 1 210 ? -6.826 9.098 -3.460 1.00 81.50 210 VAL A O 1
ATOM 1607 N N . LEU A 1 211 ? -6.895 10.045 -1.437 1.00 82.81 211 LEU A N 1
ATOM 1608 C CA . LEU A 1 211 ? -6.755 11.409 -1.955 1.00 82.81 211 LEU A CA 1
ATOM 1609 C C . LEU A 1 211 ? -5.410 11.605 -2.665 1.00 82.81 211 LEU A C 1
ATOM 1611 O O . LEU A 1 211 ? -5.377 12.140 -3.766 1.00 82.81 211 LEU A O 1
ATOM 1615 N N . THR A 1 212 ? -4.319 11.118 -2.072 1.00 80.38 212 THR A N 1
ATOM 1616 C CA . THR A 1 212 ? -2.975 11.172 -2.672 1.00 80.38 212 THR A CA 1
ATOM 1617 C C . THR A 1 212 ? -2.903 10.363 -3.960 1.00 80.38 212 THR A C 1
ATOM 1619 O O . THR A 1 212 ? -2.291 10.810 -4.922 1.00 80.38 212 THR A O 1
ATOM 1622 N N . LEU A 1 213 ? -3.560 9.198 -4.001 1.00 75.69 213 LEU A N 1
ATOM 1623 C CA . LEU A 1 213 ? -3.705 8.406 -5.217 1.00 75.69 213 LEU A CA 1
ATOM 1624 C C . LEU A 1 213 ? -4.392 9.232 -6.310 1.00 75.69 213 LEU A C 1
ATOM 1626 O O . LEU A 1 213 ? -3.871 9.328 -7.414 1.00 75.69 213 LEU A O 1
ATOM 1630 N N . ASN A 1 214 ? -5.534 9.850 -6.018 1.00 77.56 214 ASN A N 1
ATOM 1631 C CA . ASN A 1 214 ? -6.264 10.628 -7.020 1.00 77.56 214 ASN A CA 1
ATOM 1632 C C . ASN A 1 214 ? -5.479 11.863 -7.482 1.00 77.56 214 ASN A C 1
ATOM 1634 O O . ASN A 1 214 ? -5.424 12.119 -8.677 1.00 77.56 214 ASN A O 1
ATOM 1638 N N . LEU A 1 215 ? -4.820 12.575 -6.562 1.00 75.50 215 LEU A N 1
ATOM 1639 C CA . LEU A 1 215 ? -4.010 13.752 -6.887 1.00 75.50 215 LEU A CA 1
ATOM 1640 C C . LEU A 1 215 ? -2.785 13.397 -7.741 1.00 75.50 215 LEU A C 1
ATOM 1642 O O . LEU A 1 215 ? -2.422 14.146 -8.631 1.00 75.50 215 LEU A O 1
ATOM 1646 N N . ALA A 1 216 ? -2.156 12.247 -7.495 1.00 66.88 216 ALA A N 1
ATOM 1647 C CA . ALA A 1 216 ? -1.034 11.773 -8.305 1.00 66.88 216 ALA A CA 1
ATOM 1648 C C . ALA A 1 216 ? -1.460 11.242 -9.691 1.00 66.88 216 ALA A C 1
ATOM 1650 O O . ALA A 1 216 ? -0.605 10.808 -10.461 1.00 66.88 216 ALA A O 1
ATOM 1651 N N . CYS A 1 217 ? -2.765 11.196 -9.980 1.00 58.88 217 CYS A N 1
ATOM 1652 C CA . CYS A 1 217 ? -3.299 10.771 -11.269 1.00 58.88 217 CYS A CA 1
ATOM 1653 C C . CYS A 1 217 ? -3.534 11.938 -12.247 1.00 58.88 217 CYS A C 1
ATOM 1655 O O . CYS A 1 217 ? -3.679 11.666 -13.441 1.00 58.88 217 CYS A O 1
ATOM 1657 N N . GLU A 1 218 ? -3.590 13.182 -11.756 1.00 46.59 218 GLU A N 1
ATOM 1658 C CA . GLU A 1 218 ? -3.552 14.410 -12.574 1.00 46.59 218 GLU A CA 1
ATOM 1659 C C . GLU A 1 218 ? -2.123 14.728 -13.031 1.00 46.59 218 GLU A C 1
ATOM 1661 O O . GLU A 1 218 ? -1.975 15.111 -14.215 1.00 46.59 218 GLU A O 1
#